Protein AF-0000000079300412 (afdb_homodimer)

InterPro domains:
  IPR016181 Acyl-CoA N-acyltransferase [SSF55729] (1-130)
  IPR018987 Protein of unknown function DUF1999 [PF09390] (24-132)

Organism: Thermus brockianus (NCBI:txid56956)

Secondary structure (DSSP, 8-state):
-EEE---GGGHHHHHHHSTTSPPPHHHHHHHHTSS--EEEEETTEEEEEEEEEEEE-SSSEEEEEEEEEESSHHHHHHHHHHHHHHHHHTT--EEEEEE-TT-HHHHHHHHHTT-EEEEEEEEEEE-HHHHHTT--TTTT-/-EEEE--GGGHHHHHHHSTTSPPPHHHHHHHHTSS--EEEEETTEEEEEEEEEEEE-SSSEEEEEEEEEESSHHHHHHHHHHHHHHHHHTT--EEEEEE-TT-HHHHHHHHHTT-EEEEEEEEEEE-HHHHHTT--TTTT-

Sequence (282 aa):
MRFRPFSELDHEALNRLSGNRPLSLGAVRHFARTGHSFLAEEGEEPMGFALAQAVWQGEQATVLITRIEGLSPAVLEGLLAAVVKSAYDAGVYEVALHLDPERKDLEEALRAQGFAIGPLVLAVRVLGSRGARGETRGVLEMRFRPFSELDHEALNRLSGNRPLSLGAVRHFARTGHSFLAEEGEEPMGFALAQAVWQGEQATVLITRIEGLSPAVLEGLLAAVVKSAYDAGVYEVALHLDPERKDLEEALRAQGFAIGPLVLAVRVLGSRGARGETRGVLE

Radius of gyration: 18.8 Å; Cα contacts (8 Å, |Δi|>4): 609; chains: 2; bounding box: 45×59×40 Å

pLDDT: mean 96.18, std 4.29, range [67.5, 98.94]

Foldseek 3Di:
DDKAQDALVCQVLAQVQQPPHHDDSVLRHVQSPQQQKIWDDDVVHTFKIWRWHWDDPPPATEIETLDITGNALVRLLVSVVSNCVSCVVVVHNHYDADDDPVPVSNVVSCVVNPHDDDDDDDDDQDDDPCRVVVHDPSVSD/DDKAQDALVCQVLAQVQQPPHHDDSVQRHVQSPQQQKIWDDDVVHTFKIWRWHWDDDPPATEIETLDITGNALVRLLVSVVSNCVSCVVVVHNHYDYDDDPVPVSNVVSCVVNPHDDDDDDDDDQDDDPCRVVVHDPSVSD

Solvent-accessible surface area (backbone atoms only — not comparable to full-atom values): 14724 Å² total; per-residue (Å²): 122,46,79,37,74,49,48,62,88,40,51,65,54,52,42,72,64,36,67,99,57,65,71,50,71,59,22,40,46,49,31,44,68,48,71,35,22,35,35,30,25,52,86,91,43,68,42,28,38,34,40,19,36,78,42,79,69,40,84,50,45,33,35,38,39,46,43,75,43,46,81,41,46,69,47,41,34,49,50,51,51,51,36,51,49,39,28,51,76,70,73,24,48,28,38,35,37,43,39,50,80,83,45,56,55,57,53,52,23,37,50,76,73,62,35,45,74,51,78,31,26,38,28,38,34,42,46,66,70,52,23,76,71,65,49,61,82,75,65,76,60,123,46,77,38,72,49,49,64,87,40,51,65,56,52,41,71,63,34,66,98,57,67,71,50,71,61,22,42,44,50,31,44,68,51,69,34,23,36,35,28,25,52,90,91,43,66,41,31,36,36,39,19,33,75,42,79,68,42,86,51,44,32,33,37,38,47,44,74,43,46,80,42,47,68,47,41,34,49,49,52,50,51,34,51,50,38,28,51,74,69,74,24,47,28,37,34,35,47,41,50,80,83,43,56,54,56,51,52,24,38,49,76,71,61,35,45,76,50,77,33,26,37,28,37,33,44,45,66,70,52,22,76,71,67,48,60,84,72,63,78,64

Nearest PDB structures (foldseek):
  2d4o-assembly1_A  TM=9.772E-01  e=1.158E-22  Thermus thermophilus HB8
  2d4p-assembly1_A  TM=9.593E-01  e=1.114E-21  Thermus thermophilus HB8
  6wf5-assembly1_A  TM=8.182E-01  e=7.643E-04  Homo sapiens
  5ib0-assembly1_A  TM=6.385E-01  e=2.624E-04  Pseudomonas aeruginosa PAO1
  4ua3-assembly1_A  TM=5.743E-01  e=9.459E-03  Schizosaccharomyces pombe 972h-

Structure (mmCIF, N/CA/C/O backbone):
data_AF-0000000079300412-model_v1
#
loop_
_entity.id
_entity.type
_entity.pdbx_description
1 polymer 'Fe-S-binding reductase'
#
loop_
_atom_site.group_PDB
_atom_site.id
_atom_site.type_symbol
_atom_site.label_atom_id
_atom_site.label_alt_id
_atom_site.label_comp_id
_atom_site.label_asym_id
_atom_site.label_entity_id
_atom_site.label_seq_id
_atom_site.pdbx_PDB_ins_code
_atom_site.Cartn_x
_atom_site.Cartn_y
_atom_site.Cartn_z
_atom_site.occupancy
_atom_site.B_iso_or_equiv
_atom_site.auth_seq_id
_atom_site.auth_comp_id
_atom_site.auth_asym_id
_atom_site.auth_atom_id
_atom_site.pdbx_PDB_model_num
ATOM 1 N N . MET A 1 1 ? 5.812 -26.391 -13.477 1 94.12 1 MET A N 1
ATOM 2 C CA . MET A 1 1 ? 5.07 -25.219 -13.008 1 94.12 1 MET A CA 1
ATOM 3 C C . MET A 1 1 ? 5.371 -24 -13.875 1 94.12 1 MET A C 1
ATOM 5 O O . MET A 1 1 ? 6.523 -23.766 -14.227 1 94.12 1 MET A O 1
ATOM 9 N N . ARG A 1 2 ? 4.371 -23.438 -14.445 1 98 2 ARG A N 1
ATOM 10 C CA . ARG A 1 2 ? 4.512 -22.234 -15.273 1 98 2 ARG A CA 1
ATOM 11 C C . ARG A 1 2 ? 3.951 -21.016 -14.562 1 98 2 ARG A C 1
ATOM 13 O O . ARG A 1 2 ? 2.875 -21.078 -13.961 1 98 2 ARG A O 1
ATOM 20 N N . PHE A 1 3 ? 4.742 -19.922 -14.516 1 98.75 3 PHE A N 1
ATOM 21 C CA . PHE A 1 3 ? 4.32 -18.609 -14.031 1 98.75 3 PHE A CA 1
ATOM 22 C C . PHE A 1 3 ? 4.219 -17.609 -15.172 1 98.75 3 PHE A C 1
ATOM 24 O O . PHE A 1 3 ? 5.219 -17.297 -15.82 1 98.75 3 PHE A O 1
ATOM 31 N N . ARG A 1 4 ? 3.057 -17.062 -15.438 1 98.62 4 ARG A N 1
ATOM 32 C CA . ARG A 1 4 ? 2.877 -16.219 -16.609 1 98.62 4 ARG A CA 1
ATOM 33 C C . ARG A 1 4 ? 1.89 -15.094 -16.328 1 98.62 4 ARG A C 1
ATOM 35 O O . ARG A 1 4 ? 1.024 -15.219 -15.461 1 98.62 4 ARG A O 1
ATOM 42 N N . PRO A 1 5 ? 2.084 -13.969 -17.078 1 98.69 5 PRO A N 1
ATOM 43 C CA . PRO A 1 5 ? 0.991 -12.992 -17.016 1 98.69 5 PRO A CA 1
ATOM 44 C C . PRO A 1 5 ? -0.361 -13.602 -17.375 1 98.69 5 PRO A C 1
ATOM 46 O O . PRO A 1 5 ? -0.42 -14.586 -18.125 1 98.69 5 PRO A O 1
ATOM 49 N N . PHE A 1 6 ? -1.396 -13.039 -16.812 1 98.56 6 PHE A N 1
ATOM 50 C CA . PHE A 1 6 ? -2.723 -13.523 -17.172 1 98.56 6 PHE A CA 1
ATOM 51 C C . PHE A 1 6 ? -3.484 -12.469 -17.969 1 98.56 6 PHE A C 1
ATOM 53 O O . PHE A 1 6 ? -3.016 -11.336 -18.125 1 98.56 6 PHE A O 1
ATOM 60 N N . SER A 1 7 ? -4.562 -12.891 -18.547 1 98 7 SER A N 1
ATOM 61 C CA . SER A 1 7 ? -5.488 -12.031 -19.281 1 98 7 SER A CA 1
ATOM 62 C C . SER A 1 7 ? -6.926 -12.25 -18.812 1 98 7 SER A C 1
ATOM 64 O O . SER A 1 7 ? -7.184 -13.062 -17.922 1 98 7 SER A O 1
ATOM 66 N N . GLU A 1 8 ? -7.801 -11.453 -19.391 1 97.06 8 GLU A N 1
ATOM 67 C CA . GLU A 1 8 ? -9.211 -11.594 -19.047 1 97.06 8 GLU A CA 1
ATOM 68 C C . GLU A 1 8 ? -9.719 -13 -19.344 1 97.06 8 GLU A C 1
ATOM 70 O O . GLU A 1 8 ? -10.695 -13.453 -18.75 1 97.06 8 GLU A O 1
ATOM 75 N N . LEU A 1 9 ? -9.062 -13.75 -20.188 1 97.81 9 LEU A N 1
ATOM 76 C CA . LEU A 1 9 ? -9.453 -15.109 -20.547 1 97.81 9 LEU A CA 1
ATOM 77 C C . LEU A 1 9 ? -9.188 -16.078 -19.391 1 97.81 9 LEU A C 1
ATOM 79 O O . LEU A 1 9 ? -9.695 -17.203 -19.391 1 97.81 9 LEU A O 1
ATOM 83 N N . ASP A 1 10 ? -8.469 -15.641 -18.406 1 98.31 10 ASP A N 1
ATOM 84 C CA . ASP A 1 10 ? -8.109 -16.484 -17.266 1 98.31 10 ASP A CA 1
ATOM 85 C C . ASP A 1 10 ? -9.047 -16.25 -16.094 1 98.31 10 ASP A C 1
ATOM 87 O O . ASP A 1 10 ? -8.766 -16.688 -14.969 1 98.31 10 ASP A O 1
ATOM 91 N N . HIS A 1 11 ? -10.117 -15.523 -16.344 1 98.44 11 HIS A N 1
ATOM 92 C CA . HIS A 1 11 ? -11.047 -15.133 -15.297 1 98.44 11 HIS A CA 1
ATOM 93 C C . HIS A 1 11 ? -11.531 -16.344 -14.508 1 98.44 11 HIS A C 1
ATOM 95 O O . HIS A 1 11 ? -11.484 -16.344 -13.273 1 98.44 11 HIS A O 1
ATOM 101 N N . GLU A 1 12 ? -11.922 -17.375 -15.164 1 97.88 12 GLU A N 1
ATOM 102 C CA . GLU A 1 12 ? -12.422 -18.578 -14.492 1 97.88 12 GLU A CA 1
ATOM 103 C C . GLU A 1 12 ? -11.32 -19.266 -13.688 1 97.88 12 GLU A C 1
ATOM 105 O O . GLU A 1 12 ? -11.539 -19.656 -12.539 1 97.88 12 GLU A O 1
ATOM 110 N N . ALA A 1 13 ? -10.211 -19.438 -14.281 1 98.31 13 ALA A N 1
ATOM 111 C CA . ALA A 1 13 ? -9.094 -20.078 -13.594 1 98.31 13 ALA A CA 1
ATOM 112 C C . ALA A 1 13 ? -8.727 -19.328 -12.312 1 98.31 13 ALA A C 1
ATOM 114 O O . ALA A 1 13 ? -8.5 -19.938 -11.273 1 98.31 13 ALA A O 1
ATOM 115 N N . LEU A 1 14 ? -8.688 -18.016 -12.344 1 98.56 14 LEU A N 1
ATOM 116 C CA . LEU A 1 14 ? -8.375 -17.188 -11.18 1 98.56 14 LEU A CA 1
ATOM 117 C C . LEU A 1 14 ? -9.422 -17.359 -10.086 1 98.56 14 LEU A C 1
ATOM 119 O O . LEU A 1 14 ? -9.086 -17.484 -8.906 1 98.56 14 LEU A O 1
ATOM 123 N N . ASN A 1 15 ? -10.648 -17.453 -10.445 1 98.12 15 ASN A N 1
ATOM 124 C CA . ASN A 1 15 ? -11.719 -17.516 -9.461 1 98.12 15 ASN A CA 1
ATOM 125 C C . ASN A 1 15 ? -11.844 -18.922 -8.859 1 98.12 15 ASN A C 1
ATOM 127 O O . ASN A 1 15 ? -12.477 -19.094 -7.82 1 98.12 15 ASN A O 1
ATOM 131 N N . ARG A 1 16 ? -11.266 -19.891 -9.531 1 98.06 16 ARG A N 1
ATOM 132 C CA . ARG A 1 16 ? -11.156 -21.188 -8.891 1 98.06 16 ARG A CA 1
ATOM 133 C C . ARG A 1 16 ? -10.234 -21.125 -7.672 1 98.06 16 ARG A C 1
ATOM 135 O O . ARG A 1 16 ? -10.352 -21.953 -6.754 1 98.06 16 ARG A O 1
ATOM 142 N N . LEU A 1 17 ? -9.352 -20.188 -7.672 1 98.12 17 LEU A N 1
ATOM 143 C CA . LEU A 1 17 ? -8.344 -20.062 -6.629 1 98.12 17 LEU A CA 1
ATOM 144 C C . LEU A 1 17 ? -8.742 -19 -5.617 1 98.12 17 LEU A C 1
ATOM 146 O O . LEU A 1 17 ? -8.117 -18.875 -4.559 1 98.12 17 LEU A O 1
ATOM 150 N N . SER A 1 18 ? -9.789 -18.188 -5.891 1 96.25 18 SER A N 1
ATOM 151 C CA . SER A 1 18 ? -10.078 -16.969 -5.137 1 96.25 18 SER A CA 1
ATOM 152 C C . SER A 1 18 ? -10.906 -17.266 -3.893 1 96.25 18 SER A C 1
ATOM 154 O O . SER A 1 18 ? -11.133 -16.391 -3.059 1 96.25 18 SER A O 1
ATOM 156 N N . GLY A 1 19 ? -11.305 -18.469 -3.693 1 91.88 19 GLY A N 1
ATOM 157 C CA . GLY A 1 19 ? -12.109 -18.828 -2.533 1 91.88 19 GLY A CA 1
ATOM 158 C C . GLY A 1 19 ? -13.352 -17.969 -2.379 1 91.88 19 GLY A C 1
ATOM 159 O O . GLY A 1 19 ? -14.125 -17.812 -3.328 1 91.88 19 GLY A O 1
ATOM 160 N N . ASN A 1 20 ? -13.609 -17.391 -1.143 1 90.5 20 ASN A N 1
ATOM 161 C CA . ASN A 1 20 ? -14.828 -16.656 -0.832 1 90.5 20 ASN A CA 1
ATOM 162 C C . ASN A 1 20 ? -14.703 -15.18 -1.218 1 90.5 20 ASN A C 1
ATOM 164 O O . ASN A 1 20 ? -15.531 -14.359 -0.821 1 90.5 20 ASN A O 1
ATOM 168 N N . ARG A 1 21 ? -13.711 -14.836 -1.954 1 91.94 21 ARG A N 1
ATOM 169 C CA . ARG A 1 21 ? -13.516 -13.469 -2.434 1 91.94 21 ARG A CA 1
ATOM 170 C C . ARG A 1 21 ? -13.258 -13.445 -3.936 1 91.94 21 ARG A C 1
ATOM 172 O O . ARG A 1 21 ? -12.148 -13.156 -4.375 1 91.94 21 ARG A O 1
ATOM 179 N N . PRO A 1 22 ? -14.258 -13.625 -4.691 1 94.81 22 PRO A N 1
ATOM 180 C CA . PRO A 1 22 ? -14.07 -13.711 -6.141 1 94.81 22 PRO A CA 1
ATOM 181 C C . PRO A 1 22 ? -13.602 -12.398 -6.758 1 94.81 22 PRO A C 1
ATOM 183 O O . PRO A 1 22 ? -13.844 -11.328 -6.195 1 94.81 22 PRO A O 1
ATOM 186 N N . LEU A 1 23 ? -12.953 -12.586 -7.926 1 96.25 23 LEU A N 1
ATOM 187 C CA . LEU A 1 23 ? -12.531 -11.438 -8.727 1 96.25 23 LEU A CA 1
ATOM 188 C C . LEU A 1 23 ? -13.562 -11.117 -9.797 1 96.25 23 LEU A C 1
ATOM 190 O O . LEU A 1 23 ? -14.094 -12.016 -10.453 1 96.25 23 LEU A O 1
ATOM 194 N N . SER A 1 24 ? -13.859 -9.883 -9.922 1 96.56 24 SER A N 1
ATOM 195 C CA . SER A 1 24 ? -14.664 -9.445 -11.062 1 96.56 24 SER A CA 1
ATOM 196 C C . SER A 1 24 ? -13.836 -9.406 -12.344 1 96.56 24 SER A C 1
ATOM 198 O O . SER A 1 24 ? -12.602 -9.398 -12.289 1 96.56 24 SER A O 1
ATOM 200 N N . LEU A 1 25 ? -14.562 -9.367 -13.461 1 96.44 25 LEU A N 1
ATOM 201 C CA . LEU A 1 25 ? -13.875 -9.219 -14.742 1 96.44 25 LEU A CA 1
ATOM 202 C C . LEU A 1 25 ? -13.109 -7.898 -14.797 1 96.44 25 LEU A C 1
ATOM 204 O O . LEU A 1 25 ? -12.016 -7.832 -15.352 1 96.44 25 LEU A O 1
ATOM 208 N N . GLY A 1 26 ? -13.664 -6.832 -14.273 1 94.88 26 GLY A N 1
ATOM 209 C CA . GLY A 1 26 ? -12.984 -5.547 -14.18 1 94.88 26 GLY A CA 1
ATOM 210 C C . GLY A 1 26 ? -11.672 -5.617 -13.422 1 94.88 26 GLY A C 1
ATOM 211 O O . GLY A 1 26 ? -10.672 -5.051 -13.859 1 94.88 26 GLY A O 1
ATOM 212 N N . ALA A 1 27 ? -11.711 -6.324 -12.375 1 96.38 27 ALA A N 1
ATOM 213 C CA . ALA A 1 27 ? -10.484 -6.504 -11.594 1 96.38 27 ALA A CA 1
ATOM 214 C C . ALA A 1 27 ? -9.43 -7.254 -12.398 1 96.38 27 ALA A C 1
ATOM 216 O O . ALA A 1 27 ? -8.258 -6.859 -12.406 1 96.38 27 ALA A O 1
ATOM 217 N N . VAL A 1 28 ? -9.875 -8.328 -13 1 98.12 28 VAL A N 1
ATOM 218 C CA . VAL A 1 28 ? -8.945 -9.125 -13.797 1 98.12 28 VAL A CA 1
ATOM 219 C C . VAL A 1 28 ? -8.328 -8.258 -14.891 1 98.12 28 VAL A C 1
ATOM 221 O O . VAL A 1 28 ? -7.113 -8.281 -15.094 1 98.12 28 VAL A O 1
ATOM 224 N N . ARG A 1 29 ? -9.078 -7.445 -15.547 1 97.06 29 ARG A N 1
ATOM 225 C CA . ARG A 1 29 ? -8.586 -6.57 -16.609 1 97.06 29 ARG A CA 1
ATOM 226 C C . ARG A 1 29 ? -7.605 -5.535 -16.062 1 97.06 29 ARG A C 1
ATOM 228 O O . ARG A 1 29 ? -6.566 -5.27 -16.672 1 97.06 29 ARG A O 1
ATOM 235 N N . HIS A 1 30 ? -7.98 -5.023 -15 1 97 30 HIS A N 1
ATOM 236 C CA . HIS A 1 30 ? -7.105 -4.035 -14.375 1 97 30 HIS A CA 1
ATOM 237 C C . HIS A 1 30 ? -5.719 -4.609 -14.117 1 97 30 HIS A C 1
ATOM 239 O O . HIS A 1 30 ? -4.715 -4.055 -14.578 1 97 30 HIS A O 1
ATOM 245 N N . PHE A 1 31 ? -5.699 -5.711 -13.453 1 98 31 PHE A N 1
ATOM 246 C CA . PHE A 1 31 ? -4.414 -6.242 -13.016 1 98 31 PHE A CA 1
ATOM 247 C C . PHE A 1 31 ? -3.645 -6.836 -14.188 1 98 31 PHE A C 1
ATOM 249 O O . PHE A 1 31 ? -2.412 -6.828 -14.195 1 98 31 PHE A O 1
ATOM 256 N N . ALA A 1 32 ? -4.375 -7.273 -15.156 1 98.25 32 ALA A N 1
ATOM 257 C CA . ALA A 1 32 ? -3.713 -7.781 -16.359 1 98.25 32 ALA A CA 1
ATOM 258 C C . ALA A 1 32 ? -2.889 -6.688 -17.031 1 98.25 32 ALA A C 1
ATOM 260 O O . ALA A 1 32 ? -1.876 -6.973 -17.672 1 98.25 32 ALA A O 1
ATOM 261 N N . ARG A 1 33 ? -3.182 -5.48 -16.797 1 97.19 33 ARG A N 1
ATOM 262 C CA . ARG A 1 33 ? -2.547 -4.379 -17.516 1 97.19 33 ARG A CA 1
ATOM 263 C C . ARG A 1 33 ? -1.397 -3.787 -16.703 1 97.19 33 ARG A C 1
ATOM 265 O O . ARG A 1 33 ? -0.652 -2.939 -17.203 1 97.19 33 ARG A O 1
ATOM 272 N N . THR A 1 34 ? -1.259 -4.219 -15.508 1 97.06 34 THR A N 1
ATOM 273 C CA . THR A 1 34 ? -0.272 -3.594 -14.633 1 97.06 34 THR A CA 1
ATOM 274 C C . THR A 1 34 ? 1.14 -4.039 -15.008 1 97.06 34 THR A C 1
ATOM 276 O O . THR A 1 34 ? 2.119 -3.379 -14.648 1 97.06 34 THR A O 1
ATOM 279 N N . GLY A 1 35 ? 1.252 -5.238 -15.641 1 97.69 35 GLY A N 1
ATOM 280 C CA . GLY A 1 35 ? 2.547 -5.812 -15.977 1 97.69 35 GLY A CA 1
ATOM 281 C C . GLY A 1 35 ? 3.211 -6.512 -14.805 1 97.69 35 GLY A C 1
ATOM 282 O O . GLY A 1 35 ? 4.352 -6.969 -14.914 1 97.69 35 GLY A O 1
ATOM 283 N N . HIS A 1 36 ? 2.553 -6.703 -13.688 1 98.69 36 HIS A N 1
ATOM 284 C CA . HIS A 1 36 ? 3.188 -7.242 -12.484 1 98.69 36 HIS A CA 1
ATOM 285 C C . HIS A 1 36 ? 2.338 -8.344 -11.859 1 98.69 36 HIS A C 1
ATOM 287 O O . HIS A 1 36 ? 2.57 -8.734 -10.719 1 98.69 36 HIS A O 1
ATOM 293 N N . SER A 1 37 ? 1.355 -8.789 -12.562 1 98.88 37 SER A N 1
ATOM 294 C CA . SER A 1 37 ? 0.446 -9.805 -12.055 1 98.88 37 SER A CA 1
ATOM 295 C C . SER A 1 37 ? 0.591 -11.109 -12.836 1 98.88 37 SER A C 1
ATOM 297 O O . SER A 1 37 ? 0.823 -11.094 -14.047 1 98.88 37 SER A O 1
ATOM 299 N N . PHE A 1 38 ? 0.404 -12.242 -12.039 1 98.94 38 PHE A N 1
ATOM 300 C CA . PHE A 1 38 ? 0.776 -13.508 -12.656 1 98.94 38 PHE A CA 1
ATOM 301 C C . PHE A 1 38 ? -0.163 -14.625 -12.219 1 98.94 38 PHE A C 1
ATOM 303 O O . PHE A 1 38 ? -0.729 -14.57 -11.125 1 98.94 38 PHE A O 1
ATOM 310 N N . LEU A 1 39 ? -0.294 -15.602 -13.055 1 98.88 39 LEU A N 1
ATOM 311 C CA . LEU A 1 39 ? -0.948 -16.875 -12.805 1 98.88 39 LEU A CA 1
ATOM 312 C C . LEU A 1 39 ? 0.069 -18.016 -12.797 1 98.88 39 LEU A C 1
ATOM 314 O O . LEU A 1 39 ? 0.947 -18.078 -13.656 1 98.88 39 LEU A O 1
ATOM 318 N N . ALA A 1 40 ? 0.049 -18.766 -11.742 1 98.88 40 ALA A N 1
ATOM 319 C CA . ALA A 1 40 ? 0.81 -20.016 -11.68 1 98.88 40 ALA A CA 1
ATOM 320 C C . ALA A 1 40 ? -0.048 -21.203 -12.102 1 98.88 40 ALA A C 1
ATOM 322 O O . ALA A 1 40 ? -1.176 -21.359 -11.633 1 98.88 40 ALA A O 1
ATOM 323 N N . GLU A 1 41 ? 0.544 -22.047 -13 1 98.5 41 GLU A N 1
ATOM 324 C CA . GLU A 1 41 ? -0.234 -23.203 -13.461 1 98.5 41 GLU A CA 1
ATOM 325 C C . GLU A 1 41 ? 0.656 -24.422 -13.672 1 98.5 41 GLU A C 1
ATOM 327 O O . GLU A 1 41 ? 1.842 -24.281 -13.984 1 98.5 41 GLU A O 1
ATOM 332 N N . GLU A 1 42 ? 0.098 -25.562 -13.375 1 97.56 42 GLU A N 1
ATOM 333 C CA . GLU A 1 42 ? 0.63 -26.875 -13.758 1 97.56 42 GLU A CA 1
ATOM 334 C C . GLU A 1 42 ? -0.243 -27.531 -14.812 1 97.56 42 GLU A C 1
ATOM 336 O O . GLU A 1 42 ? -1.34 -28.016 -14.516 1 97.56 42 GLU A O 1
ATOM 341 N N . GLY A 1 43 ? 0.288 -27.625 -16.047 1 94.25 43 GLY A N 1
ATOM 342 C CA . GLY A 1 43 ? -0.616 -27.953 -17.141 1 94.25 43 GLY A CA 1
ATOM 343 C C . GLY A 1 43 ? -1.749 -26.953 -17.297 1 94.25 43 GLY A C 1
ATOM 344 O O . GLY A 1 43 ? -1.512 -25.75 -17.438 1 94.25 43 GLY A O 1
ATOM 345 N N . GLU A 1 44 ? -2.982 -27.391 -17.266 1 92.88 44 GLU A N 1
ATOM 346 C CA . GLU A 1 44 ? -4.145 -26.516 -17.391 1 92.88 44 GLU A CA 1
ATOM 347 C C . GLU A 1 44 ? -4.73 -26.172 -16.016 1 92.88 44 GLU A C 1
ATOM 349 O O . GLU A 1 44 ? -5.707 -25.422 -15.922 1 92.88 44 GLU A O 1
ATOM 354 N N . GLU A 1 45 ? -4.109 -26.688 -14.984 1 97.69 45 GLU A N 1
ATOM 355 C CA . GLU A 1 45 ? -4.648 -26.5 -13.641 1 97.69 45 GLU A CA 1
ATOM 356 C C . GLU A 1 45 ? -4.066 -25.266 -12.984 1 97.69 45 GLU A C 1
ATOM 358 O O . GLU A 1 45 ? -2.852 -25.156 -12.797 1 97.69 45 GLU A O 1
ATOM 363 N N . PRO A 1 46 ? -4.957 -24.328 -12.672 1 98.69 46 PRO A N 1
ATOM 364 C CA . PRO A 1 46 ? -4.449 -23.172 -11.922 1 98.69 46 PRO A CA 1
ATOM 365 C C . PRO A 1 46 ? -3.986 -23.547 -10.516 1 98.69 46 PRO A C 1
ATOM 367 O O . PRO A 1 46 ? -4.676 -24.281 -9.805 1 98.69 46 PRO A O 1
ATOM 370 N N . MET A 1 47 ? -2.805 -22.984 -10.133 1 98.81 47 MET A N 1
ATOM 371 C CA . MET A 1 47 ? -2.203 -23.359 -8.852 1 98.81 47 MET A CA 1
ATOM 372 C C . MET A 1 47 ? -2.109 -22.141 -7.926 1 98.81 47 MET A C 1
ATOM 374 O O . MET A 1 47 ? -1.933 -22.297 -6.715 1 98.81 47 MET A O 1
ATOM 378 N N . GLY A 1 48 ? -2.135 -20.953 -8.398 1 98.81 48 GLY A N 1
ATOM 379 C CA . GLY A 1 48 ? -2.043 -19.719 -7.641 1 98.81 48 GLY A CA 1
ATOM 380 C C . GLY A 1 48 ? -2.037 -18.484 -8.523 1 98.81 48 GLY A C 1
ATOM 381 O O . GLY A 1 48 ? -2.01 -18.578 -9.75 1 98.81 48 GLY A O 1
ATOM 382 N N . PHE A 1 49 ? -2.152 -17.312 -7.895 1 98.88 49 PHE A N 1
ATOM 383 C CA . PHE A 1 49 ? -2.021 -16.047 -8.617 1 98.88 49 PHE A CA 1
ATOM 384 C C . PHE A 1 49 ? -1.542 -14.938 -7.695 1 98.88 49 PHE A C 1
ATOM 386 O O . PHE A 1 49 ? -1.604 -15.07 -6.473 1 98.88 49 PHE A O 1
ATOM 393 N N . ALA A 1 50 ? -0.968 -13.938 -8.242 1 98.81 50 ALA A N 1
ATOM 394 C CA . ALA A 1 50 ? -0.597 -12.695 -7.57 1 98.81 50 ALA A CA 1
ATOM 395 C C . ALA A 1 50 ? -1.15 -11.484 -8.312 1 98.81 50 ALA A C 1
ATOM 397 O O . ALA A 1 50 ? -1.05 -11.398 -9.539 1 98.81 50 ALA A O 1
ATOM 398 N N . LEU A 1 51 ? -1.808 -10.594 -7.629 1 98.5 51 LEU A N 1
ATOM 399 C CA . LEU A 1 51 ? -2.258 -9.297 -8.117 1 98.5 51 LEU A CA 1
ATOM 400 C C . LEU A 1 51 ? -1.338 -8.18 -7.633 1 98.5 51 LEU A C 1
ATOM 402 O O . LEU A 1 51 ? -1.208 -7.961 -6.426 1 98.5 51 LEU A O 1
ATOM 406 N N . ALA A 1 52 ? -0.699 -7.508 -8.562 1 98.56 52 ALA A N 1
ATOM 407 C CA . ALA A 1 52 ? 0.281 -6.492 -8.188 1 98.56 52 ALA A CA 1
ATOM 408 C C . ALA A 1 52 ? 0.226 -5.301 -9.133 1 98.56 52 ALA A C 1
ATOM 410 O O . ALA A 1 52 ? -0.26 -5.414 -10.266 1 98.56 52 ALA A O 1
ATOM 411 N N . GLN A 1 53 ? 0.67 -4.172 -8.664 1 98.06 53 GLN A N 1
ATOM 412 C CA . GLN A 1 53 ? 0.715 -2.926 -9.414 1 98.06 53 GLN A CA 1
ATOM 413 C C . GLN A 1 53 ? 1.819 -2.008 -8.898 1 98.06 53 GLN A C 1
ATOM 415 O O . GLN A 1 53 ? 2.273 -2.152 -7.766 1 98.06 53 GLN A O 1
ATOM 420 N N . ALA A 1 54 ? 2.227 -1.105 -9.773 1 97.56 54 ALA A N 1
ATOM 421 C CA . ALA A 1 54 ? 3.17 -0.08 -9.328 1 97.56 54 ALA A CA 1
ATOM 422 C C . ALA A 1 54 ? 2.451 1.044 -8.586 1 97.56 54 ALA A C 1
ATOM 424 O O . ALA A 1 54 ? 1.407 1.524 -9.039 1 97.56 54 ALA A O 1
ATOM 425 N N . VAL A 1 55 ? 3.008 1.43 -7.434 1 96.62 55 VAL A N 1
ATOM 426 C CA . VAL A 1 55 ? 2.533 2.564 -6.645 1 96.62 55 VAL A CA 1
ATOM 427 C C . VAL A 1 55 ? 3.629 3.623 -6.555 1 96.62 55 VAL A C 1
ATOM 429 O O . VAL A 1 55 ? 4.699 3.367 -6 1 96.62 55 VAL A O 1
ATOM 432 N N . TRP A 1 56 ? 3.318 4.773 -7.008 1 93.56 56 TRP A N 1
ATOM 433 C CA . TRP A 1 56 ? 4.324 5.832 -7.031 1 93.56 56 TRP A CA 1
ATOM 434 C C . TRP A 1 56 ? 4.488 6.457 -5.648 1 93.56 56 TRP A C 1
ATOM 436 O O . TRP A 1 56 ? 3.5 6.738 -4.969 1 93.56 56 TRP A O 1
ATOM 446 N N . GLN A 1 57 ? 5.773 6.621 -5.246 1 90.25 57 GLN A N 1
ATOM 447 C CA . GLN A 1 57 ? 6.078 7.207 -3.945 1 90.25 57 GLN A CA 1
ATOM 448 C C . GLN A 1 57 ? 6.734 8.578 -4.098 1 90.25 57 GLN A C 1
ATOM 450 O O . GLN A 1 57 ? 7.387 9.062 -3.172 1 90.25 57 GLN A O 1
ATOM 455 N N . GLY A 1 58 ? 6.605 9.203 -5.172 1 85.25 58 GLY A N 1
ATOM 456 C CA . GLY A 1 58 ? 7.184 10.516 -5.414 1 85.25 58 GLY A CA 1
ATOM 457 C C . GLY A 1 58 ? 8.422 10.469 -6.285 1 85.25 58 GLY A C 1
ATOM 458 O O . GLY A 1 58 ? 8.516 11.188 -7.285 1 85.25 58 GLY A O 1
ATOM 459 N N . GLU A 1 59 ? 9.398 9.633 -5.871 1 84.69 59 GLU A N 1
ATOM 460 C CA . GLU A 1 59 ? 10.617 9.547 -6.676 1 84.69 59 GLU A CA 1
ATOM 461 C C . GLU A 1 59 ? 10.75 8.164 -7.316 1 84.69 59 GLU A C 1
ATOM 463 O O . GLU A 1 59 ? 11.32 8.031 -8.406 1 84.69 59 GLU A O 1
ATOM 468 N N . GLN A 1 60 ? 10.297 7.297 -6.703 1 90.25 60 GLN A N 1
ATOM 469 C CA . GLN A 1 60 ? 10.391 5.91 -7.152 1 90.25 60 GLN A CA 1
ATOM 470 C C . GLN A 1 60 ? 9.07 5.172 -6.918 1 90.25 60 GLN A C 1
ATOM 472 O O . GLN A 1 60 ? 8.219 5.637 -6.156 1 90.25 60 GLN A O 1
ATOM 477 N N . ALA A 1 61 ? 8.961 4.078 -7.66 1 95.81 61 ALA A N 1
ATOM 478 C CA . ALA A 1 61 ? 7.773 3.254 -7.488 1 95.81 61 ALA A CA 1
ATOM 479 C C . ALA A 1 61 ? 8.078 2.021 -6.641 1 95.81 61 ALA A C 1
ATOM 481 O O . ALA A 1 61 ? 9.227 1.589 -6.551 1 95.81 61 ALA A O 1
ATOM 482 N N . THR A 1 62 ? 7.137 1.566 -5.949 1 97.56 62 THR A N 1
ATOM 483 C CA . THR A 1 62 ? 7.102 0.251 -5.316 1 97.56 62 THR A CA 1
ATOM 484 C C . THR A 1 62 ? 6.059 -0.64 -5.988 1 97.56 62 THR A C 1
ATOM 486 O O . THR A 1 62 ? 4.926 -0.214 -6.219 1 97.56 62 THR A O 1
ATOM 489 N N . VAL A 1 63 ? 6.504 -1.819 -6.387 1 98.69 63 VAL A N 1
ATOM 490 C CA . VAL A 1 63 ? 5.488 -2.779 -6.805 1 98.69 63 VAL A CA 1
ATOM 491 C C . VAL A 1 63 ? 4.797 -3.373 -5.582 1 98.69 63 VAL A C 1
ATOM 493 O O . VAL A 1 63 ? 5.434 -4.047 -4.766 1 98.69 63 VAL A O 1
ATOM 496 N N . LEU A 1 64 ? 3.525 -3.084 -5.453 1 98.5 64 LEU A N 1
ATOM 497 C CA . LEU A 1 64 ? 2.719 -3.562 -4.336 1 98.5 64 LEU A CA 1
ATOM 498 C C . LEU A 1 64 ? 1.86 -4.75 -4.754 1 98.5 64 LEU A C 1
ATOM 500 O O . LEU A 1 64 ? 1.025 -4.633 -5.656 1 98.5 64 LEU A O 1
ATOM 504 N N . ILE A 1 65 ? 2.094 -5.887 -4.117 1 98.56 65 ILE A N 1
ATOM 505 C CA . ILE A 1 65 ? 1.217 -7.047 -4.258 1 98.56 65 ILE A CA 1
ATOM 506 C C . ILE A 1 65 ? 0.016 -6.898 -3.326 1 98.56 65 ILE A C 1
ATOM 508 O O . ILE A 1 65 ? 0.165 -6.938 -2.104 1 98.56 65 ILE A O 1
ATOM 512 N N . THR A 1 66 ? -1.16 -6.84 -3.912 1 96.88 66 THR A N 1
ATOM 513 C CA . THR A 1 66 ? -2.338 -6.621 -3.08 1 96.88 66 THR A CA 1
ATOM 514 C C . THR A 1 66 ? -2.994 -7.949 -2.715 1 96.88 66 THR A C 1
ATOM 516 O O . THR A 1 66 ? -3.734 -8.031 -1.733 1 96.88 66 THR A O 1
ATOM 519 N N . ARG A 1 67 ? -2.775 -8.953 -3.521 1 97.06 67 ARG A N 1
ATOM 520 C CA . ARG A 1 67 ? -3.311 -10.273 -3.227 1 97.06 67 ARG A CA 1
ATOM 521 C C . ARG A 1 67 ? -2.414 -11.367 -3.799 1 97.06 67 ARG A C 1
ATOM 523 O O . ARG A 1 67 ? -1.904 -11.242 -4.914 1 97.06 67 ARG A O 1
ATOM 530 N N . ILE A 1 68 ? -2.225 -12.398 -3.021 1 98.19 68 ILE A N 1
ATOM 531 C CA . ILE A 1 68 ? -1.492 -13.57 -3.502 1 98.19 68 ILE A CA 1
ATOM 532 C C . ILE A 1 68 ? -2.115 -14.836 -2.93 1 98.19 68 ILE A C 1
ATOM 534 O O . ILE A 1 68 ? -2.408 -14.914 -1.733 1 98.19 68 ILE A O 1
ATOM 538 N N . GLU A 1 69 ? -2.426 -15.703 -3.789 1 97.88 69 GLU A N 1
ATOM 539 C CA . GLU A 1 69 ? -2.961 -17.016 -3.461 1 97.88 69 GLU A CA 1
ATOM 540 C C . GLU A 1 69 ? -2.141 -18.125 -4.117 1 97.88 69 GLU A C 1
ATOM 542 O O 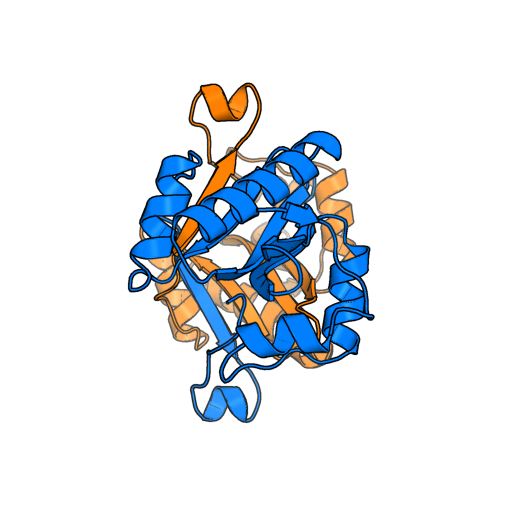. GLU A 1 69 ? -1.697 -17.984 -5.258 1 97.88 69 GLU A O 1
ATOM 547 N N . GLY A 1 70 ? -1.913 -19.141 -3.385 1 98 70 GLY A N 1
ATOM 548 C CA . GLY A 1 70 ? -1.19 -20.297 -3.893 1 98 70 GLY A CA 1
ATOM 549 C C . GLY A 1 70 ? -1.501 -21.578 -3.139 1 98 70 GLY A C 1
ATOM 550 O O . GLY A 1 70 ? -1.668 -21.562 -1.917 1 98 70 GLY A O 1
ATOM 551 N N . LEU A 1 71 ? -1.461 -22.719 -3.795 1 97.44 71 LEU A N 1
ATOM 552 C CA . LEU A 1 71 ? -1.886 -23.984 -3.219 1 97.44 71 LEU A CA 1
ATOM 553 C C . LEU A 1 71 ? -0.735 -24.656 -2.479 1 97.44 71 LEU A C 1
ATOM 555 O O . LEU A 1 71 ? -0.925 -25.688 -1.841 1 97.44 71 LEU A O 1
ATOM 559 N N . SER A 1 72 ? 0.413 -24.156 -2.561 1 95.62 72 SER A N 1
ATOM 560 C CA . SER A 1 72 ? 1.577 -24.672 -1.851 1 95.62 72 SER A CA 1
ATOM 561 C C . SER A 1 72 ? 2.629 -23.578 -1.645 1 95.62 72 SER A C 1
ATOM 563 O O . SER A 1 72 ? 2.629 -22.578 -2.346 1 95.62 72 SER A O 1
ATOM 565 N N . PRO A 1 73 ? 3.549 -23.781 -0.705 1 95.81 73 PRO A N 1
ATOM 566 C CA . PRO A 1 73 ? 4.633 -22.828 -0.503 1 95.81 73 PRO A CA 1
ATOM 567 C C . PRO A 1 73 ? 5.484 -22.625 -1.754 1 95.81 73 PRO A C 1
ATOM 569 O O . PRO A 1 73 ? 5.926 -21.5 -2.033 1 95.81 73 PRO A O 1
ATOM 572 N N . ALA A 1 74 ? 5.676 -23.703 -2.459 1 96.69 74 ALA A N 1
ATOM 573 C CA . ALA A 1 74 ? 6.473 -23.625 -3.68 1 96.69 74 ALA A CA 1
ATOM 574 C C . ALA A 1 74 ? 5.809 -22.719 -4.707 1 96.69 74 ALA A C 1
ATOM 576 O O . ALA A 1 74 ? 6.488 -21.969 -5.41 1 96.69 74 ALA A O 1
ATOM 577 N N . VAL A 1 75 ? 4.492 -22.766 -4.812 1 98.5 75 VAL A N 1
ATOM 578 C CA . VAL A 1 75 ? 3.734 -21.906 -5.727 1 98.5 75 VAL A CA 1
ATOM 579 C C . VAL A 1 75 ? 3.846 -20.453 -5.285 1 98.5 75 VAL A C 1
ATOM 581 O O . VAL A 1 75 ? 4.09 -19.562 -6.105 1 98.5 75 VAL A O 1
ATOM 584 N N . LEU A 1 76 ? 3.719 -20.203 -4.004 1 98.81 76 LEU A N 1
ATOM 585 C CA . LEU A 1 76 ? 3.828 -18.859 -3.463 1 98.81 76 LEU A CA 1
ATOM 586 C C . LEU A 1 76 ? 5.215 -18.281 -3.725 1 98.81 76 LEU A C 1
ATOM 588 O O . LEU A 1 76 ? 5.34 -17.125 -4.16 1 98.81 76 LEU A O 1
ATOM 592 N N . GLU A 1 77 ? 6.219 -19.125 -3.494 1 98.62 77 GLU A N 1
ATOM 593 C CA . GLU A 1 77 ? 7.59 -18.688 -3.74 1 98.62 77 GLU A CA 1
ATOM 594 C C . GLU A 1 77 ? 7.801 -18.328 -5.207 1 98.62 77 GLU A C 1
ATOM 596 O O . GLU A 1 77 ? 8.422 -17.312 -5.52 1 98.62 77 GLU A O 1
ATOM 601 N N . GLY A 1 78 ? 7.285 -19.141 -6.023 1 98.75 78 GLY A N 1
ATOM 602 C CA . GLY A 1 78 ? 7.414 -18.891 -7.449 1 98.75 78 GLY A CA 1
ATOM 603 C C . GLY A 1 78 ? 6.695 -17.625 -7.898 1 98.75 78 GLY A C 1
ATOM 604 O O . GLY A 1 78 ? 7.199 -16.891 -8.742 1 98.75 78 GLY A O 1
ATOM 605 N N . LEU A 1 79 ? 5.48 -17.391 -7.402 1 98.94 79 LEU A N 1
ATOM 606 C CA . LEU A 1 79 ? 4.738 -16.172 -7.715 1 98.94 79 LEU A CA 1
ATOM 607 C C . LEU A 1 79 ? 5.5 -14.938 -7.246 1 98.94 79 LEU A C 1
ATOM 609 O O . LEU A 1 79 ? 5.598 -13.945 -7.98 1 98.94 79 LEU A O 1
ATOM 613 N N . LEU A 1 80 ? 6.035 -15 -6.039 1 98.88 80 LEU A N 1
ATOM 614 C CA . LEU A 1 80 ? 6.828 -13.891 -5.52 1 98.88 80 LEU A CA 1
ATOM 615 C C . LEU A 1 80 ? 8.039 -13.617 -6.406 1 98.88 80 LEU A C 1
ATOM 617 O O . LEU A 1 80 ? 8.336 -12.461 -6.719 1 98.88 80 LEU A O 1
ATOM 621 N N . ALA A 1 81 ? 8.719 -14.68 -6.84 1 98.81 81 ALA A N 1
ATOM 622 C CA . ALA A 1 81 ? 9.875 -14.547 -7.723 1 98.81 81 ALA A CA 1
ATOM 623 C C . ALA A 1 81 ? 9.484 -13.883 -9.039 1 98.81 81 ALA A C 1
ATOM 625 O O . ALA A 1 81 ? 10.211 -13.039 -9.562 1 98.81 81 ALA A O 1
ATOM 626 N N . ALA A 1 82 ? 8.336 -14.266 -9.562 1 98.88 82 ALA A N 1
ATOM 627 C CA . ALA A 1 82 ? 7.859 -13.688 -10.812 1 98.88 82 ALA A CA 1
ATOM 628 C C . ALA A 1 82 ? 7.59 -12.195 -10.664 1 98.88 82 ALA A C 1
ATOM 630 O O . ALA A 1 82 ? 7.961 -11.398 -11.531 1 98.88 82 ALA A O 1
ATOM 631 N N . VAL A 1 83 ? 6.957 -11.789 -9.602 1 98.88 83 VAL A N 1
ATOM 632 C CA . VAL A 1 83 ? 6.652 -10.383 -9.367 1 98.88 83 VAL A CA 1
ATOM 633 C C . VAL A 1 83 ? 7.945 -9.602 -9.164 1 98.88 83 VAL A C 1
ATOM 635 O O . VAL A 1 83 ? 8.109 -8.508 -9.711 1 98.88 83 VAL A O 1
ATOM 638 N N . VAL A 1 84 ? 8.891 -10.195 -8.414 1 98.69 84 VAL A N 1
ATOM 639 C CA . VAL A 1 84 ? 10.172 -9.539 -8.164 1 98.69 84 VAL A CA 1
ATOM 640 C C . VAL A 1 84 ? 10.906 -9.328 -9.484 1 98.69 84 VAL A C 1
ATOM 642 O O . VAL A 1 84 ? 11.453 -8.25 -9.734 1 98.69 84 VAL A O 1
ATOM 645 N N . LYS A 1 85 ? 10.922 -10.32 -10.266 1 98.44 85 LYS A N 1
ATOM 646 C CA . LYS A 1 85 ? 11.578 -10.203 -11.562 1 98.44 85 LYS A CA 1
ATOM 647 C C . LYS A 1 85 ? 10.922 -9.125 -12.422 1 98.44 85 LYS A C 1
ATOM 649 O O . LYS A 1 85 ? 11.602 -8.352 -13.094 1 98.44 85 LYS A O 1
ATOM 654 N N . SER A 1 86 ? 9.625 -9.102 -12.438 1 98.56 86 SER A N 1
ATOM 655 C CA . SER A 1 86 ? 8.914 -8.094 -13.219 1 98.56 86 SER A CA 1
ATOM 656 C C . SER A 1 86 ? 9.25 -6.684 -12.742 1 98.56 86 SER A C 1
ATOM 658 O O . SER A 1 86 ? 9.375 -5.762 -13.555 1 98.56 86 SER A O 1
ATOM 660 N N . ALA A 1 87 ? 9.305 -6.52 -11.445 1 98.25 87 ALA A N 1
ATOM 661 C CA . ALA A 1 87 ? 9.688 -5.227 -10.883 1 98.25 87 ALA A CA 1
ATOM 662 C C . ALA A 1 87 ? 11.086 -4.824 -11.352 1 98.25 87 ALA A C 1
ATOM 664 O O . ALA A 1 87 ? 11.281 -3.719 -11.859 1 98.25 87 ALA A O 1
ATOM 665 N N . TYR A 1 88 ? 12.016 -5.785 -11.211 1 97.31 88 TYR A N 1
ATOM 666 C CA . TYR A 1 88 ? 13.391 -5.531 -11.625 1 97.31 88 TYR A CA 1
ATOM 667 C C . TYR A 1 88 ? 13.461 -5.137 -13.094 1 97.31 88 TYR A C 1
ATOM 669 O O . TYR A 1 88 ? 14.109 -4.145 -13.445 1 97.31 88 TYR A O 1
ATOM 677 N N . ASP A 1 89 ? 12.781 -5.867 -13.883 1 97.56 89 ASP A N 1
ATOM 678 C CA . ASP A 1 89 ? 12.789 -5.625 -15.328 1 97.56 89 ASP A CA 1
ATOM 679 C C . ASP A 1 89 ? 12.203 -4.258 -15.656 1 97.56 89 ASP A C 1
ATOM 681 O O . ASP A 1 89 ? 12.57 -3.645 -16.656 1 97.56 89 ASP A O 1
ATOM 685 N N . ALA A 1 90 ? 11.328 -3.725 -14.852 1 97.25 90 ALA A N 1
ATOM 686 C CA . ALA A 1 90 ? 10.672 -2.438 -15.07 1 97.25 90 ALA A CA 1
ATOM 687 C C . ALA A 1 90 ? 11.461 -1.305 -14.414 1 97.25 90 ALA A C 1
ATOM 689 O O . ALA A 1 90 ? 11.023 -0.151 -14.43 1 97.25 90 ALA A O 1
ATOM 690 N N . GLY A 1 91 ? 12.555 -1.583 -13.797 1 95.81 91 GLY A N 1
ATOM 691 C CA . GLY A 1 91 ? 13.359 -0.567 -13.133 1 95.81 91 GLY A CA 1
ATOM 692 C C . GLY A 1 91 ? 12.781 -0.145 -11.789 1 95.81 91 GLY A C 1
ATOM 693 O O . GLY A 1 91 ? 13.062 0.955 -11.305 1 95.81 91 GLY A O 1
ATOM 694 N N . VAL A 1 92 ? 11.883 -0.942 -11.273 1 96.94 92 VAL A N 1
ATOM 695 C CA . VAL A 1 92 ? 11.336 -0.735 -9.938 1 96.94 92 VAL A CA 1
ATOM 696 C C . VAL A 1 92 ? 12.047 -1.655 -8.938 1 96.94 92 VAL A C 1
ATOM 698 O O . VAL A 1 92 ? 11.883 -2.877 -9 1 96.94 92 VAL A O 1
ATOM 701 N N . TYR A 1 93 ? 12.633 -1.17 -7.895 1 96.5 93 TYR A N 1
ATOM 702 C CA . TYR A 1 93 ? 13.555 -1.966 -7.094 1 96.5 93 TYR A CA 1
ATOM 703 C C . TYR A 1 93 ? 12.977 -2.244 -5.711 1 96.5 93 TYR A C 1
ATOM 705 O O . TYR A 1 93 ? 13.711 -2.584 -4.781 1 96.5 93 TYR A O 1
ATOM 713 N N . GLU A 1 94 ? 11.75 -1.981 -5.645 1 97.94 94 GLU A N 1
ATOM 714 C CA . GLU A 1 94 ? 11.062 -2.281 -4.391 1 97.94 94 GLU A CA 1
ATOM 715 C C . GLU A 1 94 ? 9.789 -3.082 -4.637 1 97.94 94 GLU A C 1
ATOM 717 O O . GLU A 1 94 ? 8.992 -2.738 -5.516 1 97.94 94 GLU A O 1
ATOM 722 N N . VAL A 1 95 ? 9.617 -4.117 -3.867 1 98.69 95 VAL A N 1
ATOM 723 C CA . VAL A 1 95 ? 8.398 -4.914 -3.863 1 98.69 95 VAL A CA 1
ATOM 724 C C . VAL A 1 95 ? 7.871 -5.047 -2.436 1 98.69 95 VAL A C 1
ATOM 726 O O . VAL A 1 95 ? 8.641 -5.246 -1.498 1 98.69 95 VAL A O 1
ATOM 729 N N . ALA A 1 96 ? 6.566 -4.918 -2.305 1 98.56 96 ALA A N 1
ATOM 730 C CA . ALA A 1 96 ? 5.969 -4.98 -0.974 1 98.56 96 ALA A CA 1
ATOM 731 C C . ALA A 1 96 ? 4.652 -5.758 -1 1 98.56 96 ALA A C 1
ATOM 733 O O . ALA A 1 96 ? 4.02 -5.883 -2.051 1 98.56 96 ALA A O 1
ATOM 734 N N . LEU A 1 97 ? 4.246 -6.32 0.066 1 98.25 97 LEU A N 1
ATOM 735 C CA . LEU A 1 97 ? 2.92 -6.883 0.294 1 98.25 97 LEU A CA 1
ATOM 736 C C . LEU A 1 97 ? 2.604 -6.941 1.784 1 98.25 97 LEU A C 1
ATOM 738 O O . LEU A 1 97 ? 3.486 -6.742 2.619 1 98.25 97 LEU A O 1
ATOM 742 N N . HIS A 1 98 ? 1.338 -7.188 2.055 1 98.19 98 HIS A N 1
ATOM 743 C CA . HIS A 1 98 ? 0.903 -7.359 3.436 1 98.19 98 HIS A CA 1
ATOM 744 C C . HIS A 1 98 ? 0.81 -8.836 3.805 1 98.19 98 HIS A C 1
ATOM 746 O O . HIS A 1 98 ? 0.181 -9.617 3.092 1 98.19 98 HIS A O 1
ATOM 752 N N . LEU A 1 99 ? 1.361 -9.109 4.961 1 98.25 99 LEU A N 1
ATOM 753 C CA . LEU A 1 99 ? 1.33 -10.469 5.488 1 98.25 99 LEU A CA 1
ATOM 754 C C . LEU A 1 99 ? 0.374 -10.57 6.672 1 98.25 99 LEU A C 1
ATOM 756 O O . LEU A 1 99 ? 0.513 -9.836 7.652 1 98.25 99 LEU A O 1
ATOM 760 N N . ASP A 1 100 ? -0.609 -11.406 6.562 1 97.31 100 ASP A N 1
ATOM 761 C CA . ASP A 1 100 ? -1.347 -11.883 7.727 1 97.31 100 ASP A CA 1
ATOM 762 C C . ASP A 1 100 ? -0.509 -12.875 8.539 1 97.31 100 ASP A C 1
ATOM 764 O O . ASP A 1 100 ? -0.096 -13.914 8.023 1 97.31 100 ASP A O 1
ATOM 768 N N . PRO A 1 101 ? -0.262 -12.578 9.727 1 96.19 101 PRO A N 1
ATOM 769 C CA . PRO A 1 101 ? 0.608 -13.438 10.531 1 96.19 101 PRO A CA 1
ATOM 770 C C . PRO A 1 101 ? 0.111 -14.875 10.609 1 96.19 101 PRO A C 1
ATOM 772 O O . PRO A 1 101 ? 0.882 -15.781 10.93 1 96.19 101 PRO A O 1
ATOM 775 N N . GLU A 1 102 ? -1.098 -15.148 10.352 1 96.81 102 GLU A N 1
ATOM 776 C CA . GLU A 1 102 ? -1.649 -16.5 10.398 1 96.81 102 GLU A CA 1
ATOM 777 C C . GLU A 1 102 ? -1.259 -17.297 9.164 1 96.81 102 GLU A C 1
ATOM 779 O O . GLU A 1 102 ? -1.387 -18.531 9.141 1 96.81 102 GLU A O 1
ATOM 784 N N . ARG A 1 103 ? -0.833 -16.594 8.125 1 97.06 103 ARG A N 1
ATOM 785 C CA . ARG A 1 103 ? -0.434 -17.281 6.895 1 97.06 103 ARG A CA 1
ATOM 786 C C . ARG A 1 103 ? 1.027 -17.703 6.957 1 97.06 103 ARG A C 1
ATOM 788 O O . ARG A 1 103 ? 1.878 -17.141 6.27 1 97.06 103 ARG A O 1
ATOM 795 N N . LYS A 1 104 ? 1.239 -18.859 7.582 1 97.56 104 LYS A N 1
ATOM 796 C CA . LYS A 1 104 ? 2.594 -19.359 7.812 1 97.56 104 LYS A CA 1
ATOM 797 C C . LYS A 1 104 ? 3.252 -19.781 6.5 1 97.56 104 LYS A C 1
ATOM 799 O O . LYS A 1 104 ? 4.465 -19.641 6.336 1 97.56 104 LYS A O 1
ATOM 804 N N . ASP A 1 105 ? 2.48 -20.297 5.668 1 97.94 105 ASP A N 1
ATOM 805 C CA . ASP A 1 105 ? 2.996 -20.688 4.363 1 97.94 105 ASP A CA 1
ATOM 806 C C . ASP A 1 105 ? 3.525 -19.484 3.586 1 97.94 105 ASP A C 1
ATOM 808 O O . ASP A 1 105 ? 4.605 -19.547 2.994 1 97.94 105 ASP A O 1
ATOM 812 N N . LEU A 1 106 ? 2.805 -18.438 3.604 1 98.31 106 LEU A N 1
ATOM 813 C CA . LEU A 1 106 ? 3.238 -17.219 2.934 1 98.31 106 LEU A CA 1
ATOM 814 C C . LEU A 1 106 ? 4.465 -16.625 3.621 1 98.31 106 LEU A C 1
ATOM 816 O O . LEU A 1 106 ? 5.379 -16.125 2.957 1 98.31 106 LEU A O 1
ATOM 820 N N . GLU A 1 107 ? 4.504 -16.656 4.91 1 98.25 107 GLU A N 1
ATOM 821 C CA . GLU A 1 107 ? 5.664 -16.172 5.652 1 98.25 107 GLU A CA 1
ATOM 822 C C . GLU A 1 107 ? 6.934 -16.906 5.223 1 98.25 107 GLU A C 1
ATOM 824 O O . GLU A 1 107 ? 7.969 -16.281 4.984 1 98.25 107 GLU A O 1
ATOM 829 N N . GLU A 1 108 ? 6.801 -18.172 5.141 1 97.75 108 GLU A N 1
ATOM 830 C CA . GLU A 1 108 ? 7.934 -19 4.715 1 97.75 108 GLU A CA 1
ATOM 831 C C . GLU A 1 108 ? 8.391 -18.609 3.309 1 97.75 108 GLU A C 1
ATOM 833 O O . GLU A 1 108 ? 9.586 -18.453 3.059 1 97.75 108 GLU A O 1
ATOM 838 N N . ALA A 1 109 ? 7.48 -18.422 2.391 1 98.5 109 ALA A N 1
ATOM 839 C CA . ALA A 1 109 ? 7.793 -18.047 1.015 1 98.5 109 ALA A CA 1
ATOM 840 C C . ALA A 1 109 ? 8.461 -16.672 0.962 1 98.5 109 ALA A C 1
ATOM 842 O O . ALA A 1 109 ? 9.406 -16.469 0.199 1 98.5 109 ALA A O 1
ATOM 843 N N . LEU A 1 110 ? 7.961 -15.773 1.774 1 98.44 110 LEU A N 1
ATOM 844 C CA . LEU A 1 110 ? 8.523 -14.43 1.821 1 98.44 110 LEU A CA 1
ATOM 845 C C . LEU A 1 110 ? 9.977 -14.461 2.279 1 98.44 110 LEU A C 1
ATOM 847 O O . LEU A 1 110 ? 10.844 -13.836 1.657 1 98.44 110 LEU A O 1
ATOM 851 N N . ARG A 1 111 ? 10.234 -15.211 3.27 1 96.88 111 ARG A N 1
ATOM 852 C CA . ARG A 1 111 ? 11.594 -15.32 3.789 1 96.88 111 ARG A CA 1
ATOM 853 C C . ARG A 1 111 ? 12.523 -15.969 2.768 1 96.88 111 ARG A C 1
ATOM 855 O O . ARG A 1 111 ? 13.656 -15.516 2.572 1 96.88 111 ARG A O 1
ATOM 862 N N . ALA A 1 112 ? 12.023 -16.984 2.152 1 96.94 112 ALA A N 1
ATOM 863 C CA . ALA A 1 112 ? 12.805 -17.672 1.131 1 96.94 112 ALA A CA 1
ATOM 864 C C . ALA A 1 112 ? 13.164 -16.734 -0.013 1 96.94 112 ALA A C 1
ATOM 866 O O . ALA A 1 112 ? 14.227 -16.875 -0.633 1 96.94 112 ALA A O 1
ATOM 867 N N . GLN A 1 113 ? 12.312 -15.742 -0.253 1 97 113 GLN A N 1
ATOM 868 C CA . GLN A 1 113 ? 12.523 -14.82 -1.36 1 97 113 GLN A CA 1
ATOM 869 C C . GLN A 1 113 ? 13.219 -13.547 -0.888 1 97 113 GLN A C 1
ATOM 871 O O . GLN A 1 113 ? 13.359 -12.586 -1.65 1 97 113 GLN A O 1
ATOM 876 N N . GLY A 1 114 ? 13.625 -13.477 0.376 1 95.81 114 GLY A N 1
ATOM 877 C CA . GLY A 1 114 ? 14.469 -12.391 0.857 1 95.81 114 GLY A CA 1
ATOM 878 C C . GLY A 1 114 ? 13.688 -11.18 1.32 1 95.81 114 GLY A C 1
ATOM 879 O O . GLY A 1 114 ? 14.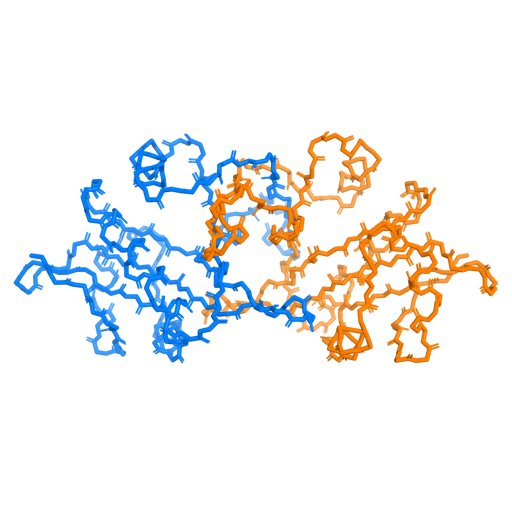227 -10.078 1.406 1 95.81 114 GLY A O 1
ATOM 880 N N . PHE A 1 115 ? 12.406 -11.336 1.581 1 97.81 115 PHE A N 1
ATOM 881 C CA . PHE A 1 115 ? 11.625 -10.227 2.109 1 97.81 115 PHE A CA 1
ATOM 882 C C . PHE A 1 115 ? 11.922 -10.008 3.588 1 97.81 115 PHE A C 1
ATOM 884 O O . PHE A 1 115 ? 12.07 -10.969 4.344 1 97.81 115 PHE A O 1
ATOM 891 N N . ALA A 1 116 ? 12.031 -8.75 3.936 1 97.38 116 ALA A N 1
ATOM 892 C CA . ALA A 1 116 ? 12 -8.352 5.344 1 97.38 116 ALA A CA 1
ATOM 893 C C . ALA A 1 116 ? 10.57 -8.156 5.828 1 97.38 116 ALA A C 1
ATOM 895 O O . ALA A 1 116 ? 9.773 -7.484 5.168 1 97.38 116 ALA A O 1
ATOM 896 N N . ILE A 1 117 ? 10.273 -8.711 7.016 1 97.19 117 ILE A N 1
ATOM 897 C CA . ILE A 1 117 ? 8.922 -8.633 7.543 1 97.19 117 ILE A CA 1
ATOM 898 C C . ILE A 1 117 ? 8.883 -7.68 8.734 1 97.19 117 ILE A C 1
ATOM 900 O O . ILE A 1 117 ? 9.609 -7.859 9.711 1 97.19 117 ILE A O 1
ATOM 904 N N . GLY A 1 118 ? 7.926 -6.707 8.633 1 93.94 118 GLY A N 1
ATOM 905 C CA . GLY A 1 118 ? 7.805 -5.75 9.719 1 93.94 118 GLY A CA 1
ATOM 906 C C . GLY A 1 118 ? 8.883 -4.68 9.703 1 93.94 118 GLY A C 1
ATOM 907 O O . GLY A 1 118 ? 9.695 -4.633 8.781 1 93.94 118 GLY A O 1
ATOM 908 N N . PRO A 1 119 ? 8.703 -3.652 10.523 1 95.31 119 PRO A N 1
ATOM 909 C CA . PRO A 1 119 ? 7.789 -3.627 11.672 1 95.31 119 PRO A CA 1
ATOM 910 C C . PRO A 1 119 ? 6.465 -2.936 11.352 1 95.31 119 PRO A C 1
ATOM 912 O O . PRO A 1 119 ? 5.539 -2.965 12.172 1 95.31 119 PRO A O 1
ATOM 915 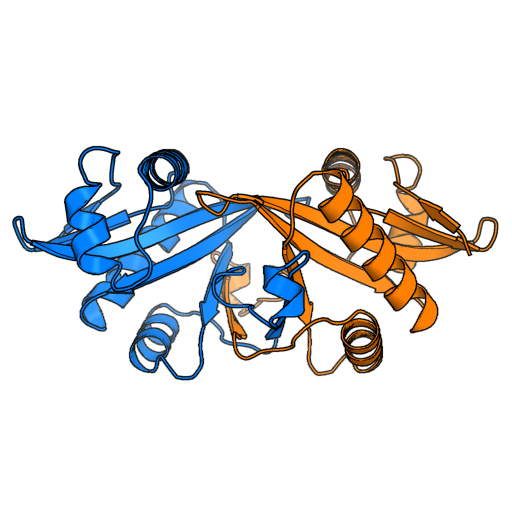N N . LEU A 1 120 ? 6.344 -2.379 10.164 1 97.44 120 LEU A N 1
ATOM 916 C CA . LEU A 1 120 ? 5.172 -1.565 9.852 1 97.44 120 LEU A CA 1
ATOM 917 C C . LEU A 1 120 ? 3.916 -2.424 9.789 1 97.44 120 LEU A C 1
ATOM 919 O O . LEU A 1 120 ? 3.922 -3.494 9.172 1 97.44 120 LEU A O 1
ATOM 923 N N . VAL A 1 121 ? 2.85 -1.877 10.5 1 98.06 121 VAL A N 1
ATOM 924 C CA . VAL A 1 121 ? 1.564 -2.566 10.555 1 98.06 121 VAL A CA 1
ATOM 925 C C . VAL A 1 121 ? 0.508 -1.752 9.812 1 98.06 121 VAL A C 1
ATOM 927 O O . VAL A 1 121 ? 0.461 -0.525 9.938 1 98.06 121 VAL A O 1
ATOM 930 N N . LEU A 1 122 ? -0.324 -2.439 9.086 1 98.25 122 LEU A N 1
ATOM 931 C CA . LEU A 1 122 ? -1.354 -1.761 8.305 1 98.25 122 LEU A CA 1
ATOM 932 C C . LEU A 1 122 ? -2.484 -1.275 9.211 1 98.25 122 LEU A C 1
ATOM 934 O O . LEU A 1 122 ? -2.998 -2.037 10.031 1 98.25 122 LEU A O 1
ATOM 938 N N . ALA A 1 123 ? -2.799 -0.045 9.133 1 98.38 123 ALA A N 1
ATOM 939 C CA . ALA A 1 123 ? -3.988 0.554 9.734 1 98.38 123 ALA A CA 1
ATOM 940 C C . ALA A 1 123 ? -4.996 0.965 8.664 1 98.38 123 ALA A C 1
ATOM 942 O O . ALA A 1 123 ? -4.617 1.513 7.625 1 98.38 123 ALA A O 1
ATOM 943 N N . VAL A 1 124 ? -6.312 0.666 8.938 1 98.31 124 VAL A N 1
ATOM 944 C CA . VAL A 1 124 ? -7.301 0.912 7.895 1 98.31 124 VAL A CA 1
ATOM 945 C C . VAL A 1 124 ? -8.531 1.585 8.492 1 98.31 124 VAL A C 1
ATOM 947 O O . VAL A 1 124 ? -8.883 1.337 9.656 1 98.31 124 VAL A O 1
ATOM 950 N N . ARG A 1 125 ? -9.086 2.465 7.73 1 98 125 ARG A N 1
ATOM 951 C CA . ARG A 1 125 ? -10.391 3.08 7.98 1 98 125 ARG A CA 1
ATOM 952 C C . ARG A 1 125 ? -11.344 2.826 6.82 1 98 125 ARG A C 1
ATOM 954 O O . ARG A 1 125 ? -11.055 3.184 5.676 1 98 125 ARG A O 1
ATOM 961 N N . VAL A 1 126 ? -12.414 2.084 7.121 1 97.31 126 VAL A N 1
ATOM 962 C CA . VAL A 1 126 ? -13.469 1.847 6.137 1 97.31 126 VAL A CA 1
ATOM 963 C C . VAL A 1 126 ? -14.656 2.756 6.422 1 97.31 126 VAL A C 1
ATOM 965 O O . VAL A 1 126 ? -15.102 2.871 7.57 1 97.31 126 VAL A O 1
ATOM 968 N N . LEU A 1 127 ? -15.094 3.391 5.391 1 96.06 127 LEU A N 1
ATOM 969 C CA . LEU A 1 127 ? -16.172 4.371 5.516 1 96.06 127 LEU A CA 1
ATOM 970 C C . LEU A 1 127 ? -17.5 3.779 5.062 1 96.06 127 LEU A C 1
ATOM 972 O O . LEU A 1 127 ? -17.547 2.666 4.535 1 96.06 127 LEU A O 1
ATOM 976 N N . GLY A 1 128 ? -18.578 4.496 5.375 1 91.94 128 GLY A N 1
ATOM 977 C CA . GLY A 1 128 ? -19.906 4.051 4.969 1 91.94 128 GLY A CA 1
ATOM 978 C C . GLY A 1 128 ? -20.438 2.9 5.805 1 91.94 128 GLY A C 1
ATOM 979 O O . GLY A 1 128 ? -20.031 2.732 6.961 1 91.94 128 GLY A O 1
ATOM 980 N N . SER A 1 129 ? -21.359 2.225 5.262 1 92.75 129 SER A N 1
ATOM 981 C CA . SER A 1 129 ? -22.062 1.172 5.988 1 92.75 129 SER A CA 1
ATOM 982 C C . SER A 1 129 ? -21.109 0.031 6.352 1 92.75 129 SER A C 1
ATOM 98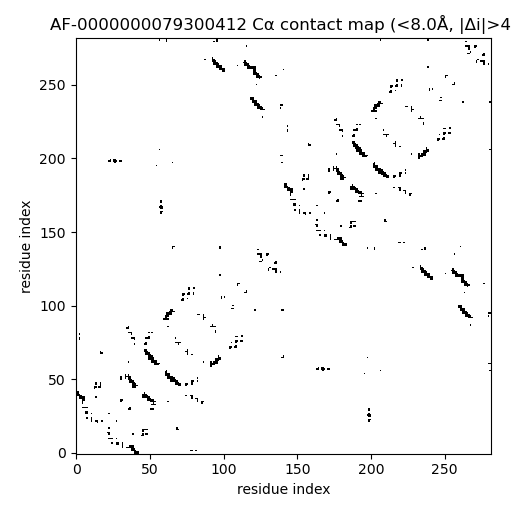4 O O . SER A 1 129 ? -21.203 -0.529 7.449 1 92.75 129 SER A O 1
ATOM 986 N N . ARG A 1 130 ? -20.234 -0.269 5.418 1 90.69 130 ARG A N 1
ATOM 987 C CA . ARG A 1 130 ? -19.25 -1.312 5.688 1 90.69 130 ARG A CA 1
ATOM 988 C C . ARG A 1 130 ? -18.406 -0.968 6.914 1 90.69 130 ARG A C 1
ATOM 990 O O . ARG A 1 130 ? -18.172 -1.822 7.773 1 90.69 130 ARG A O 1
ATOM 997 N N . GLY A 1 131 ? -18.016 0.281 6.984 1 90.19 131 GLY A N 1
ATOM 998 C CA . GLY A 1 131 ? -17.25 0.755 8.133 1 90.19 131 GLY A CA 1
ATOM 999 C C . GLY A 1 131 ? -18.047 0.732 9.422 1 90.19 131 GLY A C 1
ATOM 1000 O O . GLY A 1 131 ? -17.516 0.375 10.477 1 90.19 131 GLY A O 1
ATOM 1001 N N . ALA A 1 132 ? -19.312 1.102 9.352 1 91.38 132 ALA A N 1
ATOM 1002 C CA . ALA A 1 132 ? -20.188 1.117 10.523 1 91.38 132 ALA A CA 1
ATOM 1003 C C . ALA A 1 132 ? -20.328 -0.277 11.125 1 91.38 132 ALA A C 1
ATOM 1005 O O . ALA A 1 132 ? -20.484 -0.422 12.336 1 91.38 132 ALA A O 1
ATOM 1006 N N . ARG A 1 133 ? -20.141 -1.273 10.227 1 92.69 133 ARG A N 1
ATOM 1007 C CA . ARG A 1 133 ? -20.234 -2.652 10.695 1 92.69 133 ARG A CA 1
ATOM 1008 C C . ARG A 1 133 ? -18.891 -3.184 11.141 1 92.69 133 ARG A C 1
ATOM 1010 O O . ARG A 1 133 ? -18.75 -4.355 11.5 1 92.69 133 ARG A O 1
ATOM 1017 N N . GLY A 1 134 ? -17.875 -2.367 10.969 1 89 134 GLY A N 1
ATOM 1018 C CA . GLY A 1 134 ? -16.547 -2.752 11.43 1 89 134 GLY A CA 1
ATOM 1019 C C . GLY A 1 134 ? -15.812 -3.654 10.453 1 89 134 GLY A C 1
ATOM 1020 O O . GLY A 1 134 ? -14.836 -4.305 10.812 1 89 134 GLY A O 1
ATOM 1021 N N . GLU A 1 135 ? -16.312 -3.65 9.203 1 89.75 135 GLU A N 1
ATOM 1022 C CA . GLU A 1 135 ? -15.703 -4.52 8.195 1 89.75 135 GLU A CA 1
ATOM 1023 C C . GLU A 1 135 ? -14.453 -3.883 7.594 1 89.75 135 GLU A C 1
ATOM 1025 O O . GLU A 1 135 ? -14.516 -2.797 7.016 1 89.75 135 GLU A O 1
ATOM 1030 N N . THR A 1 136 ? -13.305 -4.613 7.812 1 91.25 136 THR A N 1
ATOM 1031 C CA . THR A 1 136 ? -12.047 -4.07 7.293 1 91.25 136 THR A CA 1
ATOM 1032 C C . THR A 1 136 ? -11.406 -5.039 6.309 1 91.25 136 THR A C 1
ATOM 1034 O O . THR A 1 136 ? -10.367 -4.73 5.715 1 91.25 136 THR A O 1
ATOM 1037 N N . ARG A 1 137 ? -12.125 -6.09 6.105 1 84.94 137 ARG A N 1
ATOM 1038 C CA . ARG A 1 137 ? -11.539 -7.105 5.238 1 84.94 137 ARG A CA 1
ATOM 1039 C C . ARG A 1 137 ? -11.398 -6.59 3.811 1 84.94 137 ARG A C 1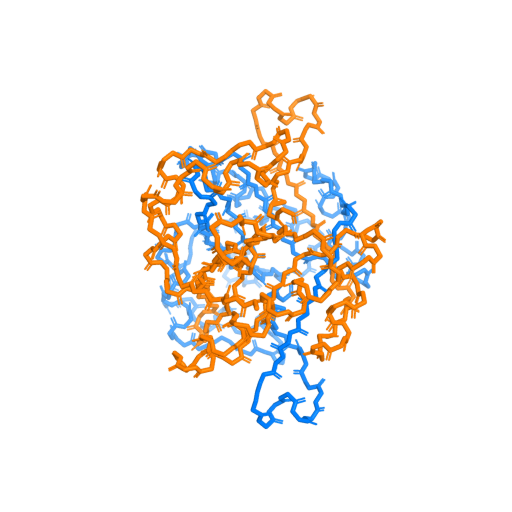
ATOM 1041 O O . ARG A 1 137 ? -12.281 -5.895 3.307 1 84.94 137 ARG A O 1
ATOM 1048 N N . GLY A 1 138 ? -10.266 -6.926 3.184 1 88.38 138 GLY A N 1
ATOM 1049 C CA . GLY A 1 138 ? -10.094 -6.621 1.772 1 88.38 138 GLY A CA 1
ATOM 1050 C C . GLY A 1 138 ? -9.281 -5.363 1.528 1 88.38 138 GLY A C 1
ATOM 1051 O O . GLY A 1 138 ? -8.883 -5.086 0.396 1 88.38 138 GLY A O 1
ATOM 1052 N N . VAL A 1 139 ? -9.227 -4.449 2.627 1 91.88 139 VAL A N 1
ATOM 1053 C CA . VAL A 1 139 ? -8.438 -3.232 2.467 1 91.88 139 VAL A CA 1
ATOM 1054 C C . VAL A 1 139 ? -6.949 -3.584 2.426 1 91.88 139 VAL A C 1
ATOM 1056 O O . VAL A 1 139 ? -6.426 -4.207 3.354 1 91.88 139 VAL A O 1
ATOM 1059 N N . LEU A 1 140 ? -6.234 -3.41 1.696 1 74.69 140 LEU A N 1
ATOM 1060 C CA . LEU A 1 140 ? -4.969 -3.637 1.011 1 74.69 140 LEU A CA 1
ATOM 1061 C C . LEU A 1 140 ? -4.293 -4.902 1.521 1 74.69 140 LEU A C 1
ATOM 1063 O O . LEU A 1 140 ? -3.275 -4.832 2.213 1 74.69 140 LEU A O 1
ATOM 1067 N N . GLU A 1 141 ? -5 -5.863 1.454 1 67.62 141 GLU A N 1
ATOM 1068 C CA . GLU A 1 141 ? -5.43 -7.234 1.712 1 67.62 141 GLU A CA 1
ATOM 1069 C C . GLU A 1 141 ? -4.348 -8.023 2.441 1 67.62 141 GLU A C 1
ATOM 1071 O O . GLU A 1 141 ? -3.158 -7.73 2.307 1 67.62 141 GLU A O 1
ATOM 1076 N N . MET B 1 1 ? -5.566 26.281 13.242 1 94.12 1 MET B N 1
ATOM 1077 C CA . MET B 1 1 ? -4.895 25.266 12.422 1 94.12 1 MET B CA 1
ATOM 1078 C C . MET B 1 1 ? -5.609 25.078 11.086 1 94.12 1 MET B C 1
ATOM 1080 O O . MET B 1 1 ? -6.84 25.031 11.039 1 94.12 1 MET B O 1
ATOM 1084 N N . ARG B 1 2 ? -4.914 25.281 10.023 1 98 2 ARG B N 1
ATOM 1085 C CA . ARG B 1 2 ? -5.461 25.094 8.68 1 98 2 ARG B CA 1
ATOM 1086 C C . ARG B 1 2 ? -4.895 23.844 8.023 1 98 2 ARG B C 1
ATOM 1088 O O . ARG B 1 2 ? -3.691 23.578 8.102 1 98 2 ARG B O 1
ATOM 1095 N N . PHE B 1 3 ? -5.801 22.984 7.477 1 98.75 3 PHE B N 1
ATOM 1096 C CA . PHE B 1 3 ? -5.441 21.828 6.664 1 98.75 3 PHE B CA 1
ATOM 1097 C C . PHE B 1 3 ? -5.832 22.047 5.207 1 98.75 3 PHE B C 1
ATOM 1099 O O . PHE B 1 3 ? -7.012 22.188 4.891 1 98.75 3 PHE B O 1
ATOM 1106 N N . ARG B 1 4 ? -4.887 22.047 4.293 1 98.62 4 ARG B N 1
ATOM 1107 C CA . ARG B 1 4 ? -5.188 22.391 2.91 1 98.62 4 ARG B CA 1
ATOM 1108 C C . ARG B 1 4 ? -4.332 21.578 1.942 1 98.62 4 ARG B C 1
ATOM 1110 O O . ARG B 1 4 ? -3.242 21.125 2.297 1 98.62 4 ARG B O 1
ATOM 1117 N N . PRO B 1 5 ? -4.898 21.359 0.715 1 98.69 5 PRO B N 1
ATOM 1118 C CA . PRO B 1 5 ? -3.984 20.828 -0.301 1 98.69 5 PRO B CA 1
ATOM 1119 C C . PRO B 1 5 ? -2.727 21.688 -0.464 1 98.69 5 PRO B C 1
ATOM 1121 O O . PRO B 1 5 ? -2.75 22.875 -0.189 1 98.69 5 PRO B O 1
ATOM 1124 N N . PHE B 1 6 ? -1.658 21.031 -0.872 1 98.56 6 PHE B N 1
ATOM 1125 C CA . PHE B 1 6 ? -0.445 21.797 -1.12 1 98.56 6 PHE B CA 1
ATOM 1126 C C . PHE B 1 6 ? -0.105 21.812 -2.605 1 98.56 6 PHE B C 1
ATOM 1128 O O . PHE B 1 6 ? -0.746 21.125 -3.4 1 98.56 6 PHE B O 1
ATOM 1135 N N . SER B 1 7 ? 0.802 22.656 -2.955 1 98 7 SER B N 1
ATOM 1136 C CA . SER B 1 7 ? 1.34 22.781 -4.305 1 98 7 SER B CA 1
ATOM 1137 C C . SER B 1 7 ? 2.865 22.781 -4.297 1 98 7 SER B C 1
ATOM 1139 O O . SER B 1 7 ? 3.484 22.688 -3.236 1 98 7 SER B O 1
ATOM 1141 N N . GLU B 1 8 ? 3.4 22.797 -5.5 1 97.06 8 GLU B N 1
ATOM 1142 C CA . GLU B 1 8 ? 4.855 22.828 -5.609 1 97.06 8 GLU B CA 1
ATOM 1143 C C . GLU B 1 8 ? 5.445 24.031 -4.887 1 97.06 8 GLU B C 1
ATOM 1145 O O . GLU B 1 8 ? 6.609 24.016 -4.484 1 97.06 8 GLU B O 1
ATOM 1150 N N . LEU B 1 9 ? 4.695 25.062 -4.633 1 97.81 9 LEU B N 1
ATOM 1151 C CA . LEU B 1 9 ? 5.152 26.266 -3.947 1 97.81 9 LEU B CA 1
ATOM 1152 C C . LEU B 1 9 ? 5.375 26 -2.463 1 97.81 9 LEU B C 1
ATOM 1154 O O . LEU B 1 9 ? 6.012 26.797 -1.772 1 97.81 9 LEU B O 1
ATOM 1158 N N . ASP B 1 10 ? 4.922 24.891 -1.979 1 98.38 10 ASP B N 1
ATOM 1159 C CA . ASP B 1 10 ? 5.031 24.547 -0.566 1 98.38 10 ASP B CA 1
ATOM 1160 C C . ASP B 1 10 ? 6.238 23.641 -0.316 1 98.38 10 ASP B C 1
ATOM 1162 O O . ASP B 1 10 ? 6.375 23.062 0.765 1 98.38 10 ASP B O 1
ATOM 1166 N N . HIS B 1 11 ? 7.078 23.516 -1.335 1 98.44 11 HIS B N 1
ATOM 1167 C CA . HIS B 1 11 ? 8.219 22.594 -1.277 1 98.44 11 HIS B CA 1
ATOM 1168 C C . HIS B 1 11 ? 9.078 22.875 -0.048 1 98.44 11 HIS B C 1
ATOM 1170 O O . HIS B 1 11 ? 9.406 21.953 0.701 1 98.44 11 HIS B O 1
ATOM 1176 N N . GLU B 1 12 ? 9.383 24.094 0.217 1 97.88 12 GLU B N 1
ATOM 1177 C CA . GLU B 1 12 ? 10.227 24.438 1.356 1 97.88 12 GLU B CA 1
ATOM 1178 C C . GLU B 1 12 ? 9.523 24.141 2.678 1 97.88 12 GLU B C 1
ATOM 1180 O O . GLU B 1 12 ? 10.133 23.578 3.59 1 97.88 12 GLU B O 1
ATOM 1185 N N . ALA B 1 13 ? 8.32 24.547 2.791 1 98.31 13 ALA B N 1
ATOM 1186 C CA . ALA B 1 13 ? 7.555 24.297 4.012 1 98.31 13 ALA B CA 1
ATOM 1187 C C . ALA B 1 13 ? 7.488 22.797 4.324 1 98.31 13 ALA B C 1
ATOM 1189 O O . ALA B 1 13 ? 7.672 22.391 5.473 1 98.31 13 ALA B O 1
ATOM 1190 N N . LEU B 1 14 ? 7.262 21.969 3.334 1 98.56 14 LEU B N 1
ATOM 1191 C CA . LEU B 1 14 ? 7.195 20.516 3.504 1 98.56 14 LEU B CA 1
ATOM 1192 C C . LEU B 1 14 ? 8.539 19.969 3.977 1 98.56 14 LEU B C 1
ATOM 1194 O O . LEU B 1 14 ? 8.586 19.109 4.867 1 98.56 14 LEU B O 1
ATOM 1198 N N . ASN B 1 15 ? 9.594 20.453 3.461 1 98.12 15 ASN B N 1
ATOM 1199 C CA . ASN B 1 15 ? 10.906 19.906 3.779 1 98.12 15 ASN B CA 1
ATOM 1200 C C . ASN B 1 15 ? 11.398 20.391 5.141 1 98.12 15 ASN B C 1
ATOM 1202 O O . ASN B 1 15 ? 12.336 19.828 5.703 1 98.12 15 ASN B O 1
ATOM 1206 N N . ARG B 1 16 ? 10.797 21.438 5.648 1 98.06 16 ARG B N 1
ATOM 1207 C CA . ARG B 1 16 ? 11.062 21.797 7.039 1 98.06 16 ARG B CA 1
ATOM 1208 C C . ARG B 1 16 ? 10.555 20.719 7.988 1 98.06 16 ARG B C 1
ATOM 1210 O O . ARG B 1 16 ? 11.047 20.578 9.109 1 98.06 16 ARG B O 1
ATOM 1217 N N . LEU B 1 17 ? 9.586 19.984 7.555 1 98.12 17 LEU B N 1
ATOM 1218 C CA . LEU B 1 17 ? 8.922 18.984 8.383 1 98.12 17 LEU B CA 1
ATOM 1219 C C . LEU B 1 17 ? 9.445 17.594 8.07 1 98.12 17 LEU B C 1
ATOM 1221 O O . LEU B 1 17 ? 9.156 16.641 8.789 1 98.12 17 LEU B O 1
ATOM 1225 N N . SER B 1 18 ? 10.25 17.406 6.984 1 96.25 18 SER B N 1
ATOM 1226 C CA . SER B 1 18 ? 10.578 16.094 6.438 1 96.25 18 SER B CA 1
ATOM 1227 C C . SER B 1 18 ? 11.766 15.477 7.16 1 96.25 18 SER B C 1
ATOM 1229 O O . SER B 1 18 ? 12.102 14.32 6.93 1 96.25 18 SER B O 1
ATOM 1231 N N . GLY B 1 19 ? 12.367 16.156 8.07 1 91.75 19 GLY B N 1
ATOM 1232 C CA . GLY B 1 19 ? 13.516 15.633 8.789 1 91.75 19 GLY B CA 1
ATOM 1233 C C . GLY B 1 19 ? 14.617 15.133 7.879 1 91.75 19 GLY B C 1
ATOM 1234 O O . GLY B 1 19 ? 15.047 15.852 6.973 1 91.75 19 GLY B O 1
ATOM 1235 N N . ASN B 1 20 ? 15.141 13.859 8.086 1 90.44 20 ASN B N 1
ATOM 1236 C CA . ASN B 1 20 ? 16.281 13.32 7.355 1 90.44 20 ASN B CA 1
ATOM 1237 C C . ASN B 1 20 ? 15.852 12.633 6.062 1 90.44 20 ASN B C 1
ATOM 1239 O O . ASN B 1 20 ? 16.641 11.914 5.445 1 90.44 20 ASN B O 1
ATOM 1243 N N . ARG B 1 21 ? 14.641 12.828 5.66 1 92 21 ARG B N 1
ATOM 1244 C CA . ARG B 1 21 ? 14.125 12.273 4.414 1 92 21 ARG B CA 1
ATOM 1245 C C . ARG B 1 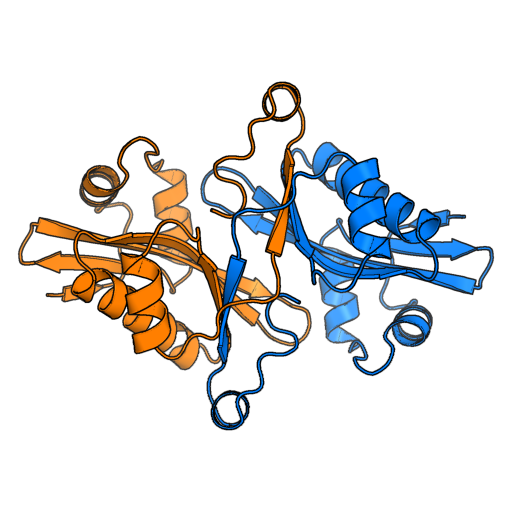21 ? 13.43 13.352 3.582 1 92 21 ARG B C 1
ATOM 1247 O O . ARG B 1 21 ? 12.211 13.328 3.428 1 92 21 ARG B O 1
ATOM 1254 N N . PRO B 1 22 ? 14.188 14.172 2.965 1 94.81 22 PRO B N 1
ATOM 1255 C CA . PRO B 1 22 ? 13.594 15.289 2.227 1 94.81 22 PRO B CA 1
ATOM 1256 C C . PRO B 1 22 ? 12.781 14.828 1.02 1 94.81 22 PRO B C 1
ATOM 1258 O O . PRO B 1 22 ? 13.023 13.742 0.478 1 94.81 22 PRO B O 1
ATOM 1261 N N . LEU B 1 23 ? 11.828 15.711 0.666 1 96.25 23 LEU B N 1
ATOM 1262 C CA . LEU B 1 23 ? 11.031 15.5 -0.538 1 96.25 23 LEU B CA 1
ATOM 1263 C C . LEU B 1 23 ? 11.648 16.234 -1.729 1 96.25 23 LEU B C 1
ATOM 1265 O O . LEU B 1 23 ? 12.078 17.375 -1.606 1 96.25 23 LEU B O 1
ATOM 1269 N N . SER B 1 24 ? 11.719 15.57 -2.807 1 96.5 24 SER B N 1
ATOM 1270 C CA . SER B 1 24 ? 12.078 16.234 -4.047 1 96.5 24 SER B CA 1
ATOM 1271 C C . SER B 1 24 ? 10.914 17.047 -4.602 1 96.5 24 SER B C 1
ATOM 1273 O O . SER B 1 24 ? 9.766 16.844 -4.211 1 96.5 24 SER B O 1
ATOM 1275 N N . LEU B 1 25 ? 11.266 17.969 -5.52 1 96.44 25 LEU B N 1
ATOM 1276 C CA . LEU B 1 25 ? 10.219 18.719 -6.195 1 96.44 25 LEU B CA 1
ATOM 1277 C C . LEU B 1 25 ? 9.297 17.797 -6.984 1 96.44 25 LEU B C 1
ATOM 1279 O O . LEU B 1 25 ? 8.086 18.016 -7.043 1 96.44 25 LEU B O 1
ATOM 1283 N N . GLY B 1 26 ? 9.828 16.781 -7.629 1 94.81 26 GLY B N 1
ATOM 1284 C CA . GLY B 1 26 ? 9.039 15.781 -8.328 1 94.81 26 GLY B CA 1
ATOM 1285 C C . GLY B 1 26 ? 8.031 15.078 -7.434 1 94.81 26 GLY B C 1
ATOM 1286 O O . GLY B 1 26 ? 6.875 14.891 -7.816 1 94.81 26 GLY B O 1
ATOM 1287 N N . ALA B 1 27 ? 8.461 14.773 -6.285 1 96.31 27 ALA B N 1
ATOM 1288 C CA . ALA B 1 27 ? 7.566 14.141 -5.316 1 96.31 27 ALA B CA 1
ATOM 1289 C C . ALA B 1 27 ? 6.43 15.078 -4.922 1 96.31 27 ALA B C 1
ATOM 1291 O O . ALA B 1 27 ? 5.266 14.672 -4.875 1 96.31 27 ALA B O 1
ATOM 1292 N N . VAL B 1 28 ? 6.824 16.297 -4.633 1 98.12 28 VAL B N 1
ATOM 1293 C CA . VAL B 1 28 ? 5.824 17.281 -4.234 1 98.12 28 VAL B CA 1
ATOM 1294 C C . VAL B 1 28 ? 4.793 17.453 -5.352 1 98.12 28 VAL B C 1
ATOM 1296 O O . VAL B 1 28 ? 3.586 17.453 -5.094 1 98.12 28 VAL B O 1
ATOM 1299 N N . ARG B 1 29 ? 5.195 17.5 -6.57 1 97.06 29 ARG B N 1
ATOM 1300 C CA . ARG B 1 29 ? 4.297 17.656 -7.707 1 97.06 29 ARG B CA 1
ATOM 1301 C C . ARG B 1 29 ? 3.393 16.438 -7.855 1 97.06 29 ARG B C 1
ATOM 1303 O O . ARG B 1 29 ? 2.193 16.578 -8.109 1 97.06 29 ARG B O 1
ATOM 1310 N N . HIS B 1 30 ? 3.98 15.375 -7.719 1 96.94 30 HIS B N 1
ATOM 1311 C CA . HIS B 1 30 ? 3.201 14.141 -7.82 1 96.94 30 HIS B CA 1
ATOM 1312 C C . HIS B 1 30 ? 2.047 14.141 -6.824 1 96.94 30 HIS B C 1
ATOM 1314 O O . HIS B 1 30 ? 0.887 13.977 -7.215 1 96.94 30 HIS B O 1
ATOM 1320 N N . PHE B 1 31 ? 2.383 14.359 -5.594 1 98 31 PHE B N 1
ATOM 1321 C CA . PHE B 1 31 ? 1.371 14.211 -4.555 1 98 31 PHE B CA 1
ATOM 1322 C C . PHE B 1 31 ? 0.383 15.367 -4.586 1 98 31 PHE B C 1
ATOM 1324 O O . PHE B 1 31 ? -0.785 15.203 -4.227 1 98 31 PHE B O 1
ATOM 1331 N N . ALA B 1 32 ? 0.848 16.469 -5.059 1 98.25 32 ALA B N 1
ATOM 1332 C CA . ALA B 1 32 ? -0.064 17.609 -5.207 1 98.25 32 ALA B CA 1
ATOM 1333 C C . ALA B 1 32 ? -1.196 17.281 -6.176 1 98.25 32 ALA B C 1
ATOM 1335 O O . ALA B 1 32 ? -2.307 17.797 -6.043 1 98.25 32 ALA B O 1
ATOM 1336 N N . ARG B 1 33 ? -1.015 16.344 -7.016 1 97.19 33 ARG B N 1
ATOM 1337 C CA . ARG B 1 33 ? -1.979 16.062 -8.078 1 97.19 33 ARG B CA 1
ATOM 1338 C C . ARG B 1 33 ? -2.906 14.922 -7.691 1 97.19 33 ARG B C 1
ATOM 1340 O O . ARG B 1 33 ? -3.879 14.641 -8.391 1 97.19 33 ARG B O 1
ATOM 1347 N N . THR B 1 34 ? -2.627 14.289 -6.625 1 97.12 34 THR B N 1
ATOM 1348 C CA . THR B 1 34 ? -3.385 13.094 -6.27 1 97.12 34 THR B CA 1
ATOM 1349 C C . THR B 1 34 ? -4.766 13.469 -5.742 1 97.12 34 THR B C 1
ATOM 1351 O O . THR B 1 34 ? -5.676 12.641 -5.727 1 97.12 34 THR B O 1
ATOM 1354 N N . GLY B 1 35 ? -4.891 14.711 -5.191 1 97.69 35 GLY B N 1
ATOM 1355 C CA . GLY B 1 35 ? -6.133 15.156 -4.578 1 97.69 35 GLY B CA 1
ATOM 1356 C C . GLY B 1 35 ? -6.316 14.648 -3.16 1 97.69 35 GLY B C 1
ATOM 1357 O O . GLY B 1 35 ? -7.359 14.867 -2.545 1 97.69 35 GLY B O 1
ATOM 1358 N N . HIS B 1 36 ? -5.324 14.031 -2.549 1 98.69 36 HIS B N 1
ATOM 1359 C CA . HIS B 1 36 ? -5.492 13.398 -1.244 1 98.69 36 HIS B CA 1
ATOM 1360 C C . HIS B 1 36 ? -4.348 13.766 -0.303 1 98.69 36 HIS B C 1
ATOM 1362 O O . HIS B 1 36 ? -4.168 13.133 0.738 1 98.69 36 HIS B O 1
ATOM 1368 N N . SER B 1 37 ? -3.57 14.727 -0.677 1 98.88 37 SER B N 1
ATOM 1369 C CA . SER B 1 37 ? -2.416 15.141 0.114 1 98.88 37 SER B CA 1
ATOM 1370 C C . SER B 1 37 ? -2.598 16.547 0.663 1 98.88 37 SER B C 1
ATOM 1372 O O . SER B 1 37 ? -3.172 17.406 -0.005 1 98.88 37 SER B O 1
ATOM 1374 N N . PHE B 1 38 ? -2.037 16.734 1.93 1 98.94 38 PHE B N 1
ATOM 1375 C CA . PHE B 1 38 ? -2.396 17.969 2.617 1 98.94 38 PHE B CA 1
ATOM 1376 C C . PHE B 1 38 ? -1.223 18.5 3.432 1 98.94 38 PHE B C 1
ATOM 1378 O O . PHE B 1 38 ? -0.372 17.719 3.877 1 98.94 38 PHE B O 1
ATOM 1385 N N . LEU B 1 39 ? -1.212 19.766 3.619 1 98.88 39 LEU B N 1
ATOM 1386 C CA . LEU B 1 39 ? -0.34 20.5 4.527 1 98.88 39 LEU B CA 1
ATOM 1387 C C . LEU B 1 39 ? -1.138 21.094 5.684 1 98.88 39 LEU B C 1
ATOM 1389 O O . LEU B 1 39 ? -2.217 21.656 5.473 1 98.88 39 LEU B O 1
ATOM 1393 N N . ALA B 1 40 ? -0.701 20.812 6.863 1 98.88 40 ALA B N 1
ATOM 1394 C CA . ALA B 1 40 ? -1.225 21.469 8.055 1 98.88 40 ALA B CA 1
ATOM 1395 C C . ALA B 1 40 ? -0.37 22.672 8.438 1 98.88 40 ALA B C 1
ATOM 1397 O O . ALA B 1 40 ? 0.857 22.578 8.5 1 98.88 40 ALA B O 1
ATOM 1398 N N . GLU B 1 41 ? -1.08 23.828 8.695 1 98.5 41 GLU B N 1
ATOM 1399 C CA . GLU B 1 41 ? -0.316 25.016 9.047 1 98.5 41 GLU B CA 1
ATOM 1400 C C . GLU B 1 41 ? -1.049 25.859 10.086 1 98.5 41 GLU B C 1
ATOM 1402 O O . GLU B 1 41 ? -2.279 25.844 10.156 1 98.5 41 GLU B O 1
ATOM 1407 N N . GLU B 1 42 ? -0.266 26.453 10.961 1 97.56 42 GLU B N 1
ATOM 1408 C CA . GLU B 1 42 ? -0.697 27.531 11.867 1 97.56 42 GLU B CA 1
ATOM 1409 C C . GLU B 1 42 ? -0.091 28.859 11.461 1 97.56 42 GLU B C 1
ATOM 1411 O O . GLU B 1 42 ? 1.1 29.109 11.68 1 97.56 42 GLU B O 1
ATOM 1416 N N . GLY B 1 43 ? -0.956 29.781 10.938 1 94.25 43 GLY B N 1
ATOM 1417 C CA . GLY B 1 43 ? -0.378 30.922 10.266 1 94.25 43 GLY B CA 1
ATOM 1418 C C . GLY B 1 43 ? 0.517 30.547 9.102 1 94.25 43 GLY B C 1
ATOM 1419 O O . GLY B 1 43 ? 0.092 29.828 8.195 1 94.25 43 GLY B O 1
ATOM 1420 N N . GLU B 1 44 ? 1.758 30.969 9.078 1 93.06 44 GLU B N 1
ATOM 1421 C CA . GLU B 1 44 ? 2.707 30.641 8.016 1 93.06 44 GLU B CA 1
ATOM 1422 C C . GLU B 1 44 ? 3.613 29.484 8.406 1 93.06 44 GLU B C 1
ATOM 1424 O O . GLU B 1 44 ? 4.461 29.062 7.625 1 93.06 44 GLU B O 1
ATOM 1429 N N . GLU B 1 45 ? 3.393 28.969 9.602 1 97.69 45 GLU B N 1
ATOM 1430 C CA . GLU B 1 45 ? 4.266 27.922 10.109 1 97.69 45 GLU B CA 1
ATOM 1431 C C . GLU B 1 45 ? 3.732 26.531 9.742 1 97.69 45 GLU B C 1
ATOM 1433 O O . GLU B 1 45 ? 2.627 26.172 10.141 1 97.69 45 GLU B O 1
ATOM 1438 N N . PRO B 1 46 ? 4.535 25.812 8.969 1 98.69 46 PRO B N 1
ATOM 1439 C CA . PRO B 1 46 ? 4.117 24.438 8.711 1 98.69 46 PRO B CA 1
ATOM 1440 C C . PRO B 1 46 ? 4.148 23.562 9.961 1 98.69 46 PRO B C 1
ATOM 1442 O O . PRO B 1 46 ? 5.113 23.609 10.727 1 98.69 46 PRO B O 1
ATOM 1445 N N . MET B 1 47 ? 3.062 22.75 10.125 1 98.81 47 MET B N 1
ATOM 1446 C CA . MET B 1 47 ? 2.924 21.953 11.344 1 98.81 47 MET B CA 1
ATOM 1447 C C . MET B 1 47 ? 2.939 20.469 11.023 1 98.81 47 MET B C 1
ATOM 1449 O O . MET B 1 47 ? 3.154 19.641 11.914 1 98.81 47 MET B O 1
ATOM 1453 N N . GLY B 1 48 ? 2.656 20.047 9.844 1 98.81 48 GLY B N 1
ATOM 1454 C CA . GLY B 1 48 ? 2.617 18.656 9.398 1 98.81 48 GLY B CA 1
ATOM 1455 C C . GLY B 1 48 ? 2.178 18.516 7.953 1 98.81 48 GLY B C 1
ATOM 1456 O O . GLY B 1 48 ? 1.806 19.5 7.309 1 98.81 48 GLY B O 1
ATOM 1457 N N . PHE B 1 49 ? 2.311 17.297 7.414 1 98.88 49 PHE B N 1
ATOM 1458 C CA . PHE B 1 49 ? 1.792 17 6.086 1 98.88 49 PHE B CA 1
ATOM 1459 C C . PHE B 1 49 ? 1.455 15.516 5.953 1 98.88 49 PHE B C 1
ATOM 1461 O O . PHE B 1 49 ? 1.894 14.695 6.762 1 98.88 49 PHE B O 1
ATOM 1468 N N . ALA B 1 50 ? 0.607 15.203 5.043 1 98.81 50 ALA B N 1
ATOM 1469 C CA . ALA B 1 50 ? 0.284 13.844 4.629 1 98.81 50 ALA B CA 1
ATOM 1470 C C . ALA B 1 50 ? 0.418 13.68 3.117 1 98.81 50 ALA B C 1
ATOM 1472 O O . ALA B 1 50 ? -0.054 14.523 2.352 1 98.81 50 ALA B O 1
ATOM 1473 N N . LEU B 1 51 ? 1.124 12.68 2.67 1 98.5 51 LEU B N 1
ATOM 1474 C CA . LEU B 1 51 ? 1.223 12.258 1.275 1 98.5 51 LEU B CA 1
ATOM 1475 C C . LEU B 1 51 ? 0.347 11.039 1.01 1 98.5 51 LEU B C 1
ATOM 1477 O O . LEU B 1 51 ? 0.559 9.977 1.599 1 98.5 51 LEU B O 1
ATOM 1481 N N . ALA B 1 52 ? -0.63 11.211 0.136 1 98.56 52 ALA B N 1
ATOM 1482 C CA . ALA B 1 52 ? -1.581 10.125 -0.102 1 98.56 52 ALA B CA 1
ATOM 1483 C C . ALA B 1 52 ? -1.979 10.055 -1.573 1 98.56 52 ALA B C 1
ATOM 1485 O O . ALA B 1 52 ? -1.839 11.039 -2.307 1 98.56 52 ALA B O 1
ATOM 1486 N N . GLN B 1 53 ? -2.406 8.898 -1.98 1 98.06 53 GLN B N 1
ATOM 1487 C CA . GLN B 1 53 ? -2.846 8.641 -3.348 1 98.06 53 GLN B CA 1
ATOM 1488 C C . GLN B 1 53 ? -3.863 7.508 -3.395 1 98.06 53 GLN B C 1
ATOM 1490 O O . GLN B 1 53 ? -3.928 6.688 -2.475 1 98.06 53 GLN B O 1
ATOM 1495 N N . ALA B 1 54 ? -4.637 7.504 -4.465 1 97.62 54 ALA B N 1
ATOM 1496 C CA . ALA B 1 54 ? -5.539 6.375 -4.688 1 97.62 54 ALA B CA 1
ATOM 1497 C C . ALA B 1 54 ? -4.797 5.191 -5.297 1 97.62 54 ALA B C 1
ATOM 1499 O O . ALA B 1 54 ? -4.016 5.355 -6.234 1 97.62 54 ALA B O 1
ATOM 1500 N N . VAL B 1 55 ? -5.027 4.004 -4.727 1 96.75 55 VAL B N 1
ATOM 1501 C CA . VAL B 1 55 ? -4.504 2.746 -5.246 1 96.75 55 VAL B CA 1
ATOM 1502 C C . VAL B 1 55 ? -5.66 1.838 -5.656 1 96.75 55 VAL B C 1
ATOM 1504 O O . VAL B 1 55 ? -6.473 1.438 -4.82 1 96.75 55 VAL B O 1
ATOM 1507 N N . TRP B 1 56 ? -5.668 1.474 -6.883 1 93.56 56 TRP B N 1
ATOM 1508 C CA . TRP B 1 56 ? -6.77 0.664 -7.391 1 93.56 56 TRP B CA 1
ATOM 1509 C C . TRP B 1 56 ? -6.605 -0.797 -6.988 1 93.56 56 TRP B C 1
ATOM 1511 O O . TRP B 1 56 ? -5.504 -1.352 -7.074 1 93.56 56 TRP B O 1
ATOM 1521 N N . GLN B 1 57 ? -7.727 -1.38 -6.508 1 90.06 57 GLN B N 1
ATOM 1522 C CA . GLN B 1 57 ? -7.707 -2.773 -6.078 1 90.06 57 GLN B CA 1
ATOM 1523 C C . GLN B 1 57 ? -8.578 -3.643 -6.984 1 90.06 57 GLN B C 1
ATOM 1525 O O . GLN B 1 57 ? -8.984 -4.738 -6.594 1 90.06 57 GLN B O 1
ATOM 1530 N N . GLY B 1 58 ? -8.867 -3.232 -8.125 1 85.06 58 GLY B N 1
ATOM 1531 C CA . GLY B 1 58 ? -9.672 -3.988 -9.07 1 85.06 58 GLY B CA 1
ATOM 1532 C C . GLY B 1 58 ? -11.109 -3.498 -9.164 1 85.06 58 GLY B C 1
ATOM 1533 O O . GLY B 1 58 ? -11.602 -3.221 -10.25 1 85.06 58 GLY B O 1
ATOM 1534 N N . GLU B 1 59 ? -11.773 -3.424 -7.996 1 84.56 59 GLU B N 1
ATOM 1535 C CA . GLU B 1 59 ? -13.156 -2.953 -8.016 1 84.56 59 GLU B CA 1
ATOM 1536 C C . GLU B 1 59 ? -13.281 -1.588 -7.348 1 84.56 59 GLU B C 1
ATOM 1538 O O . GLU B 1 59 ? -14.148 -0.787 -7.723 1 84.56 59 GLU B O 1
ATOM 1543 N N . GLN B 1 60 ? -12.539 -1.389 -6.48 1 90.31 60 GLN B N 1
ATOM 1544 C CA . GLN B 1 60 ? -12.555 -0.153 -5.703 1 90.31 60 GLN B CA 1
ATOM 1545 C C . GLN B 1 60 ? -11.141 0.334 -5.414 1 90.31 60 GLN B C 1
ATOM 1547 O O . GLN B 1 60 ? -10.172 -0.403 -5.613 1 90.31 60 GLN B O 1
ATOM 1552 N N . ALA B 1 61 ? -11.102 1.604 -5.062 1 95.88 61 ALA B N 1
ATOM 1553 C CA . ALA B 1 61 ? -9.812 2.182 -4.703 1 95.88 61 ALA B CA 1
ATOM 1554 C C . ALA B 1 61 ? -9.672 2.32 -3.191 1 95.88 61 ALA B C 1
ATOM 1556 O O . ALA B 1 61 ? -10.672 2.387 -2.473 1 95.88 61 ALA B O 1
ATOM 1557 N N . THR B 1 62 ? -8.508 2.236 -2.719 1 97.56 62 THR B N 1
ATOM 1558 C CA . THR B 1 62 ? -8.102 2.631 -1.375 1 97.56 62 THR B CA 1
ATOM 1559 C C . THR B 1 62 ? -7.191 3.857 -1.424 1 97.56 62 THR B C 1
ATOM 1561 O O . THR B 1 62 ? -6.254 3.91 -2.223 1 97.56 62 THR B O 1
ATOM 1564 N N . VAL B 1 63 ? -7.555 4.859 -0.655 1 98.69 63 VAL B N 1
ATOM 1565 C CA . VAL B 1 63 ? -6.59 5.938 -0.493 1 98.69 63 VAL B CA 1
ATOM 1566 C C . VAL B 1 63 ? -5.488 5.508 0.476 1 98.69 63 VAL B C 1
ATOM 1568 O O . VAL B 1 63 ? -5.758 5.246 1.651 1 98.69 63 VAL B O 1
ATOM 1571 N N . LEU B 1 64 ? -4.293 5.402 -0.037 1 98.5 64 LEU B N 1
ATOM 1572 C CA . LEU B 1 64 ? -3.131 4.996 0.746 1 98.5 64 LEU B CA 1
ATOM 1573 C C . LEU B 1 64 ? -2.281 6.203 1.125 1 98.5 64 LEU B C 1
ATOM 1575 O O . LEU B 1 64 ? -1.78 6.914 0.251 1 98.5 64 LEU B O 1
ATOM 1579 N N . ILE B 1 65 ? -2.154 6.445 2.428 1 98.5 65 ILE B N 1
ATOM 1580 C CA . ILE B 1 65 ? -1.209 7.434 2.939 1 98.5 65 ILE B CA 1
ATOM 1581 C C . ILE B 1 65 ? 0.185 6.812 3.025 1 98.5 65 ILE B C 1
ATOM 1583 O O . ILE B 1 65 ? 0.421 5.91 3.83 1 98.5 65 ILE B O 1
ATOM 1587 N N . THR B 1 66 ? 1.1 7.371 2.277 1 96.88 66 THR B N 1
ATOM 1588 C CA . THR B 1 66 ? 2.434 6.781 2.25 1 96.88 66 THR B CA 1
ATOM 1589 C C . THR B 1 66 ? 3.348 7.465 3.262 1 96.88 66 THR B C 1
ATOM 1591 O O . THR B 1 66 ? 4.363 6.898 3.674 1 96.88 66 THR B O 1
ATOM 1594 N N . ARG B 1 67 ? 3.039 8.688 3.607 1 97 67 ARG B N 1
ATOM 1595 C CA . ARG B 1 67 ? 3.818 9.406 4.609 1 97 67 ARG B CA 1
ATOM 1596 C C . ARG B 1 67 ? 2.955 10.422 5.352 1 97 67 ARG B C 1
ATOM 1598 O O . ARG B 1 67 ? 2.125 11.102 4.742 1 97 67 ARG B O 1
ATOM 1605 N N . ILE B 1 68 ? 3.143 10.477 6.641 1 98.19 68 ILE B N 1
ATOM 1606 C CA . ILE B 1 68 ? 2.471 11.492 7.441 1 98.19 68 ILE B CA 1
ATOM 1607 C C . ILE B 1 68 ? 3.408 11.977 8.547 1 98.19 68 ILE B C 1
ATOM 1609 O O . ILE B 1 68 ? 4.051 11.172 9.219 1 98.19 68 ILE B O 1
ATOM 1613 N N . GLU B 1 69 ? 3.57 13.227 8.586 1 97.88 69 GLU B N 1
ATOM 1614 C CA . GLU B 1 69 ? 4.359 13.914 9.602 1 97.88 69 GLU B CA 1
ATOM 1615 C C . GLU B 1 69 ? 3.547 15.008 10.281 1 97.88 69 GLU B C 1
ATOM 1617 O O . GLU B 1 69 ? 2.771 15.711 9.625 1 97.88 69 GLU B O 1
ATOM 1622 N N . GLY B 1 70 ? 3.68 15.094 11.539 1 98 70 GLY B N 1
ATOM 1623 C CA . GLY B 1 70 ? 3.006 16.125 12.32 1 98 70 GLY B CA 1
ATOM 1624 C C . GLY B 1 70 ? 3.699 16.438 13.625 1 98 70 GLY B C 1
ATOM 1625 O O . GLY B 1 70 ? 4.215 15.531 14.297 1 98 70 GLY B O 1
ATOM 1626 N N . LEU B 1 71 ? 3.633 17.656 14.094 1 97.38 71 LEU B N 1
ATOM 1627 C CA . LEU B 1 71 ? 4.383 18.125 15.258 1 97.38 71 LEU B CA 1
ATOM 1628 C C . LEU B 1 71 ? 3.609 17.844 16.547 1 97.38 71 LEU B C 1
ATOM 1630 O O . LEU B 1 71 ? 4.121 18.078 17.641 1 97.38 71 LEU B O 1
ATOM 1634 N N . SER B 1 72 ? 2.428 17.422 16.469 1 95.56 72 SER B N 1
ATOM 1635 C CA . SER B 1 72 ? 1.611 17.078 17.625 1 95.56 72 SER B CA 1
ATOM 1636 C C . SER B 1 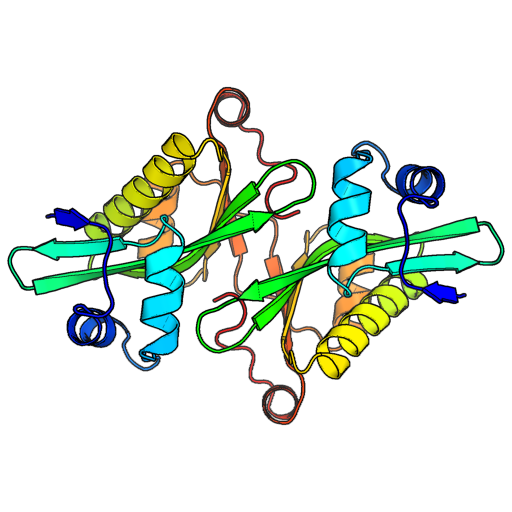72 ? 0.528 16.062 17.25 1 95.56 72 SER B C 1
ATOM 1638 O O . SER B 1 72 ? 0.179 15.93 16.078 1 95.56 72 SER B O 1
ATOM 1640 N N . PRO B 1 73 ? -0.047 15.367 18.234 1 95.81 73 PRO B N 1
ATOM 1641 C CA . PRO B 1 73 ? -1.146 14.438 17.953 1 95.81 73 PRO B CA 1
ATOM 1642 C C . PRO B 1 73 ? -2.35 15.125 17.312 1 95.81 73 PRO B C 1
ATOM 1644 O O . PRO B 1 73 ? -3.004 14.539 16.438 1 95.81 73 PRO B O 1
ATOM 1647 N N . ALA B 1 74 ? -2.578 16.328 17.766 1 96.62 74 ALA B N 1
ATOM 1648 C CA . ALA B 1 74 ? -3.703 17.078 17.203 1 96.62 74 ALA B CA 1
ATOM 1649 C C . ALA B 1 74 ? -3.506 17.344 15.719 1 96.62 74 ALA B C 1
ATOM 1651 O O . ALA B 1 74 ? -4.457 17.281 14.938 1 96.62 74 ALA B O 1
ATOM 1652 N N . VAL B 1 75 ? -2.285 17.641 15.289 1 98.5 75 VAL B N 1
ATOM 1653 C CA . VAL B 1 75 ? -1.959 17.859 13.883 1 98.5 75 VAL B CA 1
ATOM 1654 C C . VAL B 1 75 ? -2.135 16.578 13.094 1 98.5 75 VAL B C 1
ATOM 1656 O O . VAL B 1 75 ? -2.736 16.562 12.016 1 98.5 75 VAL B O 1
ATOM 1659 N N . LEU B 1 76 ? -1.67 15.477 13.633 1 98.81 76 LEU B N 1
ATOM 1660 C CA . LEU B 1 76 ? -1.801 14.18 12.984 1 98.81 76 LEU B CA 1
ATOM 1661 C C . LEU B 1 76 ? -3.27 13.805 12.812 1 98.81 76 LEU B C 1
ATOM 1663 O O . LEU B 1 76 ? -3.676 13.359 11.734 1 98.81 76 LEU B O 1
ATOM 1667 N N . GLU B 1 77 ? -4.031 14.039 13.883 1 98.56 77 GLU B N 1
ATOM 1668 C CA . GLU B 1 77 ? -5.461 13.75 13.82 1 98.56 77 GLU B CA 1
ATOM 1669 C C . GLU B 1 77 ? -6.148 14.578 12.742 1 98.56 77 GLU B C 1
ATOM 1671 O O . GLU B 1 77 ? -6.969 14.055 11.984 1 98.56 77 GLU B O 1
ATOM 1676 N N . GLY B 1 78 ? -5.793 15.789 12.695 1 98.75 78 GLY B N 1
ATOM 1677 C CA . GLY B 1 78 ? -6.375 16.672 11.695 1 98.75 78 GLY B CA 1
ATOM 1678 C C . GLY B 1 78 ? -6.004 16.281 10.273 1 98.75 78 GLY B C 1
ATOM 1679 O O . GLY B 1 78 ? -6.832 16.359 9.367 1 98.75 78 GLY B O 1
ATOM 1680 N N . LEU B 1 79 ? -4.742 15.922 10.039 1 98.94 79 LEU B N 1
ATOM 1681 C CA . LEU B 1 79 ? -4.305 15.469 8.719 1 98.94 79 LEU B CA 1
ATOM 1682 C C . LEU B 1 79 ? -5.055 14.203 8.305 1 98.94 79 LEU B C 1
ATOM 1684 O O . LEU B 1 79 ? -5.5 14.094 7.16 1 98.94 79 LEU B O 1
ATOM 1688 N N . LEU B 1 80 ? -5.199 13.273 9.242 1 98.88 80 LEU B N 1
ATOM 1689 C CA . LEU B 1 80 ? -5.945 12.047 8.961 1 98.88 80 LEU B CA 1
ATOM 1690 C C . LEU B 1 80 ? -7.391 12.367 8.586 1 98.88 80 LEU B C 1
ATOM 1692 O O . LEU B 1 80 ? -7.93 11.805 7.629 1 98.88 80 LEU B O 1
ATOM 1696 N N . ALA B 1 81 ? -8.008 13.297 9.328 1 98.81 81 ALA B N 1
ATOM 1697 C CA . ALA B 1 81 ? -9.383 13.711 9.039 1 98.81 81 ALA B CA 1
ATOM 1698 C C . ALA B 1 81 ? -9.492 14.312 7.641 1 98.81 81 ALA B C 1
ATOM 1700 O O . ALA B 1 81 ? -10.453 14.047 6.918 1 98.81 81 ALA B O 1
ATOM 1701 N N . ALA B 1 82 ? -8.508 15.102 7.277 1 98.88 82 ALA B N 1
ATOM 1702 C CA . ALA B 1 82 ? -8.516 15.727 5.957 1 98.88 82 ALA B CA 1
ATOM 1703 C C . ALA B 1 82 ? -8.422 14.68 4.852 1 98.88 82 ALA B C 1
ATOM 1705 O O . ALA B 1 82 ? -9.141 14.75 3.854 1 98.88 82 ALA B O 1
ATOM 1706 N N . VAL B 1 83 ? -7.566 13.703 4.992 1 98.88 83 VAL B N 1
ATOM 1707 C CA . VAL B 1 83 ? -7.398 12.648 3.992 1 98.88 83 VAL B CA 1
ATOM 1708 C C . VAL B 1 83 ? -8.672 11.812 3.914 1 98.88 83 VAL B C 1
ATOM 1710 O O . VAL B 1 83 ? -9.141 11.484 2.822 1 98.88 83 VAL B O 1
ATOM 1713 N N . VAL B 1 84 ? -9.266 11.516 5.082 1 98.69 84 VAL B N 1
ATOM 1714 C CA . VAL B 1 84 ? -10.492 10.727 5.121 1 98.69 84 VAL B CA 1
ATOM 1715 C C . VAL B 1 84 ? -11.609 11.469 4.395 1 98.69 84 VAL B C 1
ATOM 1717 O O . VAL B 1 84 ? -12.344 10.875 3.602 1 98.69 84 VAL B O 1
ATOM 1720 N N . LYS B 1 85 ? -11.711 12.711 4.684 1 98.5 85 LYS B N 1
ATOM 1721 C CA . LYS B 1 85 ? -12.727 13.516 4.012 1 98.5 85 LYS B CA 1
ATOM 1722 C C . LYS B 1 85 ? -12.508 13.531 2.502 1 98.5 85 LYS B C 1
ATOM 1724 O O . LYS B 1 85 ? -13.461 13.438 1.727 1 98.5 85 LYS B O 1
ATOM 1729 N N . SER B 1 86 ? -11.289 13.695 2.08 1 98.56 86 SER B N 1
ATOM 1730 C CA . SER B 1 86 ? -10.992 13.719 0.651 1 98.56 86 SER B CA 1
ATOM 1731 C C . SER B 1 86 ? -11.359 12.398 -0.015 1 98.56 86 SER B C 1
ATOM 1733 O O . SER B 1 86 ? -11.852 12.383 -1.147 1 98.56 86 SER B O 1
ATOM 1735 N N . ALA B 1 87 ? -11.055 11.312 0.653 1 98.31 87 ALA B N 1
ATOM 1736 C CA . ALA B 1 87 ? -11.43 10 0.14 1 98.31 87 ALA B CA 1
ATOM 1737 C C . ALA B 1 87 ? -12.945 9.898 -0.026 1 98.31 87 ALA B C 1
ATOM 1739 O O . ALA B 1 87 ? -13.43 9.531 -1.098 1 98.31 87 ALA B O 1
ATOM 1740 N N . TYR B 1 88 ? -13.648 10.289 1.058 1 97.38 88 TYR B N 1
ATOM 1741 C CA . TYR B 1 88 ? -15.109 10.242 1.036 1 97.38 88 TYR B CA 1
ATOM 1742 C C . TYR B 1 88 ? -15.664 11.062 -0.12 1 97.38 88 TYR B C 1
ATOM 1744 O O . TYR B 1 88 ? -16.516 10.594 -0.877 1 97.38 88 TYR B O 1
ATOM 1752 N N . ASP B 1 89 ? -15.148 12.234 -0.252 1 97.62 89 ASP B N 1
ATOM 1753 C CA . ASP B 1 89 ? -15.609 13.148 -1.291 1 97.62 89 ASP B CA 1
ATOM 1754 C C . ASP B 1 89 ? -15.344 12.578 -2.684 1 97.62 89 ASP B C 1
ATOM 1756 O O . ASP B 1 89 ? -16.062 12.875 -3.633 1 97.62 89 ASP B O 1
ATOM 1760 N N . ALA B 1 90 ? -14.352 11.742 -2.861 1 97.25 90 ALA B N 1
ATOM 1761 C CA . ALA B 1 90 ? -13.977 11.156 -4.145 1 97.25 90 ALA B CA 1
ATOM 1762 C C . ALA B 1 90 ? -14.68 9.828 -4.367 1 97.25 90 ALA B C 1
ATOM 1764 O O . ALA B 1 90 ? -14.43 9.141 -5.359 1 97.25 90 ALA B O 1
ATOM 1765 N N . GLY B 1 91 ? -15.5 9.391 -3.459 1 95.94 91 GLY B N 1
ATOM 1766 C CA . GLY B 1 91 ? -16.203 8.125 -3.582 1 95.94 91 GLY B CA 1
ATOM 1767 C C . GLY B 1 91 ? -15.312 6.926 -3.27 1 95.94 91 GLY B C 1
ATOM 1768 O O . GLY B 1 91 ? -15.586 5.812 -3.725 1 95.94 91 GLY B O 1
ATOM 1769 N N . VAL B 1 92 ? -14.211 7.18 -2.637 1 97 92 VAL B N 1
ATOM 1770 C CA . VAL B 1 92 ? -13.32 6.125 -2.158 1 97 92 VAL B CA 1
ATOM 1771 C C . VAL B 1 92 ? -13.562 5.883 -0.669 1 97 92 VAL B C 1
ATOM 1773 O O . VAL B 1 92 ? -13.258 6.738 0.163 1 97 92 VAL B O 1
ATOM 1776 N N . TYR B 1 93 ? -13.875 4.719 -0.219 1 96.5 93 TYR B N 1
ATOM 1777 C CA . TYR B 1 93 ? -14.406 4.512 1.125 1 96.5 93 TYR B CA 1
ATOM 1778 C C . TYR B 1 93 ? -13.414 3.742 1.988 1 96.5 93 TYR B C 1
ATOM 1780 O O . TYR B 1 93 ? -13.789 3.166 3.012 1 96.5 93 TYR B O 1
ATOM 1788 N N . GLU B 1 94 ? -12.266 3.676 1.453 1 97.94 94 GLU B N 1
ATOM 1789 C CA . GLU B 1 94 ? -11.211 3.035 2.225 1 97.94 94 GLU B CA 1
ATOM 1790 C C . GLU B 1 94 ? -9.969 3.918 2.297 1 97.94 94 GLU B C 1
ATOM 1792 O O . GLU B 1 94 ? -9.516 4.453 1.279 1 97.94 94 GLU B O 1
ATOM 1797 N N . VAL B 1 95 ? -9.438 4.055 3.48 1 98.69 95 VAL B N 1
ATOM 1798 C CA . VAL B 1 95 ? -8.172 4.742 3.719 1 98.69 95 VAL B CA 1
ATOM 1799 C C . VAL B 1 95 ? -7.234 3.838 4.516 1 98.69 95 VAL B C 1
ATOM 1801 O O . VAL B 1 95 ? -7.66 3.162 5.453 1 98.69 95 VAL B O 1
ATOM 1804 N N . ALA B 1 96 ? -5.984 3.834 4.113 1 98.56 96 ALA B N 1
ATOM 1805 C CA . ALA B 1 96 ? -5.012 2.969 4.777 1 98.56 96 ALA B CA 1
ATOM 1806 C C . ALA B 1 96 ? -3.672 3.676 4.953 1 98.56 96 ALA B C 1
ATOM 1808 O O . ALA B 1 96 ? -3.367 4.625 4.227 1 98.56 96 ALA B O 1
ATOM 1809 N N . LEU B 1 97 ? -2.889 3.312 5.891 1 98.25 97 LEU B N 1
ATOM 1810 C CA . LEU B 1 97 ? -1.491 3.693 6.051 1 98.25 97 LEU B CA 1
ATOM 1811 C C . LEU B 1 97 ? -0.742 2.666 6.895 1 98.25 97 LEU B C 1
ATOM 1813 O O . LEU B 1 97 ? -1.359 1.793 7.512 1 98.25 97 LEU B O 1
ATOM 1817 N N . HIS B 1 98 ? 0.557 2.803 6.875 1 98.19 98 HIS B N 1
ATOM 1818 C CA . HIS B 1 98 ? 1.396 1.944 7.703 1 98.19 98 HIS B CA 1
ATOM 1819 C C . HIS B 1 98 ? 1.789 2.643 9 1 98.19 98 HIS B C 1
ATOM 1821 O O . HIS B 1 98 ? 2.26 3.781 8.977 1 98.19 98 HIS B O 1
ATOM 1827 N N . LEU B 1 99 ? 1.657 1.879 10.047 1 98.25 99 LEU B N 1
ATOM 1828 C CA . LEU B 1 99 ? 2.031 2.375 11.367 1 98.25 99 LEU B CA 1
ATOM 1829 C C . LEU B 1 99 ? 3.303 1.696 11.867 1 98.25 99 LEU B C 1
ATOM 1831 O O . LEU B 1 99 ? 3.363 0.467 11.945 1 98.25 99 LEU B O 1
ATOM 1835 N N . ASP B 1 100 ? 4.316 2.459 12.117 1 97.31 100 ASP B N 1
ATOM 1836 C CA . ASP B 1 100 ? 5.43 2.012 12.945 1 97.31 100 ASP B CA 1
ATOM 1837 C C . ASP B 1 100 ? 5.027 1.934 14.414 1 97.31 100 ASP B C 1
ATOM 1839 O O . ASP B 1 100 ? 4.629 2.938 15.008 1 97.31 100 ASP B O 1
ATOM 1843 N N . PRO B 1 101 ? 5.109 0.82 14.977 1 96.12 101 PRO B N 1
ATOM 1844 C CA . PRO B 1 101 ? 4.652 0.656 16.359 1 96.12 101 PRO B CA 1
ATOM 1845 C C . PRO B 1 101 ? 5.344 1.612 17.328 1 96.12 101 PRO B C 1
ATOM 1847 O O . PRO B 1 101 ? 4.84 1.859 18.422 1 96.12 101 PRO B O 1
ATOM 1850 N N . GLU B 1 102 ? 6.441 2.154 17 1 96.81 102 GLU B N 1
ATOM 1851 C CA . GLU B 1 102 ? 7.168 3.078 17.875 1 96.81 102 GLU B CA 1
ATOM 1852 C C . GLU B 1 102 ? 6.543 4.469 17.844 1 96.81 102 GLU B C 1
ATOM 1854 O O . GLU B 1 102 ? 6.828 5.301 18.703 1 96.81 102 GLU B O 1
ATOM 1859 N N . ARG B 1 103 ? 5.73 4.727 16.844 1 97 103 ARG B N 1
ATOM 1860 C CA . ARG B 1 103 ? 5.082 6.031 16.734 1 97 103 ARG B CA 1
ATOM 1861 C C . ARG B 1 103 ? 3.779 6.066 17.531 1 97 103 ARG B C 1
ATOM 1863 O O . ARG B 1 103 ? 2.693 6.078 16.953 1 97 103 ARG B O 1
ATOM 1870 N N . LYS B 1 104 ? 3.934 6.32 18.828 1 97.5 104 LYS B N 1
ATOM 1871 C CA . LYS B 1 104 ? 2.791 6.281 19.75 1 97.5 104 LYS B CA 1
ATOM 1872 C C . LYS B 1 104 ? 1.837 7.441 19.469 1 97.5 104 LYS B C 1
ATOM 1874 O O . LYS B 1 104 ? 0.622 7.301 19.625 1 97.5 104 LYS B O 1
ATOM 1879 N N . ASP B 1 105 ? 2.381 8.5 19.125 1 97.94 105 ASP B N 1
ATOM 1880 C CA . ASP B 1 105 ? 1.561 9.664 18.797 1 97.94 105 ASP B CA 1
ATOM 1881 C C . ASP B 1 105 ? 0.666 9.391 17.594 1 97.94 105 ASP B C 1
ATOM 1883 O O . ASP B 1 105 ? -0.521 9.719 17.609 1 97.94 105 ASP B O 1
ATOM 1887 N N . LEU B 1 106 ? 1.201 8.781 16.609 1 98.25 106 LEU B N 1
ATOM 1888 C CA . LEU B 1 106 ? 0.424 8.422 15.422 1 98.25 106 LEU B CA 1
ATOM 1889 C C . LEU B 1 106 ? -0.61 7.352 15.758 1 98.25 106 LEU B C 1
ATOM 1891 O O . LEU B 1 106 ? -1.739 7.398 15.266 1 98.25 106 LEU B O 1
ATOM 1895 N N . GLU B 1 107 ? -0.26 6.418 16.562 1 98.25 107 GLU B N 1
ATOM 1896 C CA . GLU B 1 107 ? -1.203 5.391 16.984 1 98.25 107 GLU B CA 1
ATOM 1897 C C . GLU B 1 107 ? -2.43 6.012 17.656 1 98.25 107 GLU B C 1
ATOM 1899 O O . GLU B 1 107 ? -3.562 5.629 17.359 1 98.25 107 GLU B O 1
ATOM 1904 N N . GLU B 1 108 ? -2.148 6.926 18.516 1 97.69 108 GLU B N 1
ATOM 1905 C CA . GLU B 1 108 ? -3.23 7.625 19.203 1 97.69 108 GLU B CA 1
ATOM 1906 C C . GLU B 1 108 ? -4.133 8.352 18.219 1 97.69 108 GLU B C 1
ATOM 1908 O O . GLU B 1 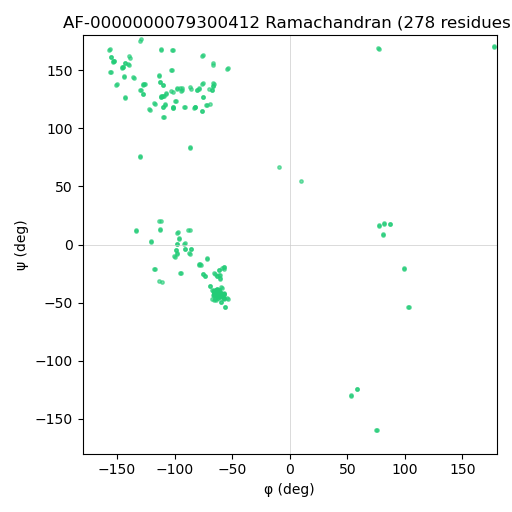108 ? -5.359 8.273 18.312 1 97.69 108 GLU B O 1
ATOM 1913 N N . ALA B 1 109 ? -3.574 9.039 17.25 1 98.44 109 ALA B N 1
ATOM 1914 C CA . ALA B 1 109 ? -4.332 9.773 16.234 1 98.44 109 ALA B CA 1
ATOM 1915 C C . ALA B 1 109 ? -5.172 8.82 15.391 1 98.44 109 ALA B C 1
ATOM 1917 O O . ALA B 1 109 ? -6.32 9.125 15.062 1 98.44 109 ALA B O 1
ATOM 1918 N N . LEU B 1 110 ? -4.586 7.699 15.055 1 98.38 110 LEU B N 1
ATOM 1919 C CA . LEU B 1 110 ? -5.285 6.707 14.25 1 98.38 110 LEU B CA 1
ATOM 1920 C C . LEU B 1 110 ? -6.52 6.184 14.977 1 98.38 110 LEU B C 1
ATOM 1922 O O . LEU B 1 110 ? -7.609 6.125 14.406 1 98.38 110 LEU B O 1
ATOM 1926 N N . ARG B 1 111 ? -6.359 5.898 16.203 1 96.81 111 ARG B N 1
ATOM 1927 C CA . ARG B 1 111 ? -7.473 5.391 17 1 96.81 111 ARG B CA 1
ATOM 1928 C C . ARG B 1 111 ? -8.562 6.445 17.156 1 96.81 111 ARG B C 1
ATOM 1930 O O . ARG B 1 111 ? -9.75 6.141 17.031 1 96.81 111 ARG B O 1
ATOM 1937 N N . ALA B 1 112 ? -8.141 7.645 17.391 1 96.94 112 ALA B N 1
ATOM 1938 C CA . ALA B 1 112 ? -9.086 8.75 17.531 1 96.94 112 ALA B CA 1
ATOM 1939 C C . ALA B 1 112 ? -9.898 8.93 16.25 1 96.94 112 ALA B C 1
ATOM 1941 O O . ALA B 1 112 ? -11.062 9.336 16.297 1 96.94 112 ALA B O 1
ATOM 1942 N N . GLN B 1 113 ? -9.297 8.578 15.117 1 96.94 113 GLN B N 1
ATOM 1943 C CA . GLN B 1 113 ? -9.953 8.773 13.828 1 96.94 113 GLN B CA 1
ATOM 1944 C C . GLN B 1 113 ? -10.648 7.496 13.367 1 96.94 113 GLN B C 1
ATOM 1946 O O . GLN B 1 113 ? -11.148 7.422 12.242 1 96.94 113 GLN B O 1
ATOM 1951 N N . GLY B 1 114 ? -10.672 6.453 14.195 1 95.88 114 GLY B N 1
ATOM 1952 C CA . GLY B 1 114 ? -11.477 5.273 13.93 1 95.88 114 GLY B CA 1
ATOM 1953 C C . GLY B 1 114 ? -10.766 4.246 13.07 1 95.88 114 GLY B C 1
ATOM 1954 O O . GLY B 1 114 ? -11.406 3.383 12.469 1 95.88 114 GLY B O 1
ATOM 1955 N N . PHE B 1 115 ? -9.453 4.324 12.945 1 97.81 115 PHE B N 1
ATOM 1956 C CA . PHE B 1 115 ? -8.719 3.311 12.203 1 97.81 115 PHE B CA 1
ATOM 1957 C C . PHE B 1 115 ? -8.586 2.027 13.008 1 97.81 115 PHE B C 1
ATOM 1959 O O . PHE B 1 115 ? -8.367 2.072 14.219 1 97.81 115 PHE B O 1
ATOM 1966 N N . ALA B 1 116 ? -8.758 0.941 12.32 1 97.44 116 ALA B N 1
ATOM 1967 C CA . ALA B 1 116 ? -8.375 -0.359 12.867 1 97.44 116 ALA B CA 1
ATOM 1968 C C . ALA B 1 116 ? -6.902 -0.653 12.578 1 97.44 116 ALA B C 1
ATOM 1970 O O . ALA B 1 116 ? -6.438 -0.491 11.453 1 97.44 116 ALA B O 1
ATOM 1971 N N . ILE B 1 117 ? -6.199 -1.155 13.609 1 97.19 117 ILE B N 1
ATOM 1972 C CA . ILE B 1 117 ? -4.77 -1.413 13.469 1 97.19 117 ILE B CA 1
ATOM 1973 C C . ILE B 1 117 ? -4.52 -2.92 13.453 1 97.19 117 ILE B C 1
ATOM 1975 O O . ILE B 1 117 ? -4.891 -3.629 14.391 1 97.19 117 ILE B O 1
ATOM 1979 N N . GLY B 1 118 ? -3.777 -3.33 12.391 1 94.12 118 GLY B N 1
ATOM 1980 C CA . GLY B 1 118 ? -3.473 -4.75 12.297 1 94.12 118 GLY B CA 1
ATOM 1981 C C . GLY B 1 118 ? -4.641 -5.578 11.797 1 94.12 118 GLY B C 1
ATOM 1982 O O . GLY B 1 118 ? -5.695 -5.035 11.461 1 94.12 118 GLY B O 1
ATOM 1983 N N . PRO B 1 119 ? -4.387 -6.848 11.453 1 95.31 119 PRO B N 1
ATOM 1984 C CA . PRO B 1 119 ? -3.186 -7.586 11.852 1 95.31 119 PRO B CA 1
ATOM 1985 C C . PRO B 1 119 ? -2.119 -7.613 10.758 1 95.31 119 PRO B C 1
ATOM 1987 O O . PRO B 1 119 ? -0.998 -8.07 10.992 1 95.31 119 PRO B O 1
ATOM 1990 N N . LEU B 1 120 ? -2.438 -7.078 9.594 1 97.5 120 LEU B N 1
ATOM 1991 C CA . LEU B 1 120 ? -1.532 -7.215 8.453 1 97.5 120 LEU B CA 1
ATOM 1992 C C . LEU B 1 120 ? -0.244 -6.434 8.688 1 97.5 120 LEU B C 1
ATOM 1994 O O . LEU B 1 120 ? -0.283 -5.281 9.133 1 97.5 120 LEU B O 1
ATOM 1998 N N . VAL B 1 121 ? 0.901 -7.16 8.398 1 98.06 121 VAL B N 1
ATOM 1999 C CA . VAL B 1 121 ? 2.227 -6.574 8.562 1 98.06 121 VAL B CA 1
ATOM 2000 C C . VAL B 1 121 ? 2.896 -6.406 7.203 1 98.06 121 VAL B C 1
ATOM 2002 O O . VAL B 1 121 ? 2.812 -7.293 6.352 1 98.06 121 VAL B O 1
ATOM 2005 N N . LEU B 1 122 ? 3.561 -5.309 7.027 1 98.25 122 LEU B N 1
ATOM 2006 C CA . LEU B 1 122 ? 4.207 -5.023 5.75 1 98.25 122 LEU B CA 1
ATOM 2007 C C . LEU B 1 122 ? 5.477 -5.859 5.59 1 98.25 122 LEU B C 1
ATOM 2009 O O . LEU B 1 122 ? 6.309 -5.914 6.496 1 98.25 122 LEU B O 1
ATOM 2013 N N . ALA B 1 123 ? 5.582 -6.547 4.535 1 98.44 123 ALA B N 1
ATOM 2014 C CA . ALA B 1 123 ? 6.801 -7.219 4.094 1 98.44 123 ALA B CA 1
ATOM 2015 C C . ALA B 1 123 ? 7.375 -6.551 2.85 1 98.44 123 ALA B C 1
ATOM 2017 O O . ALA B 1 123 ? 6.633 -6.184 1.936 1 98.44 123 ALA B O 1
ATOM 2018 N N . VAL B 1 124 ? 8.742 -6.387 2.84 1 98.38 124 VAL B N 1
ATOM 2019 C CA . VAL B 1 124 ? 9.328 -5.637 1.737 1 98.38 124 VAL B CA 1
ATOM 2020 C C . VAL B 1 124 ? 10.578 -6.355 1.232 1 98.38 124 VAL B C 1
ATOM 2022 O O . VAL B 1 124 ? 11.289 -7.004 2.006 1 98.38 124 VAL B O 1
ATOM 2025 N N . ARG B 1 125 ? 10.758 -6.277 -0.034 1 98 125 ARG B N 1
ATOM 2026 C CA . ARG B 1 125 ? 11.977 -6.684 -0.727 1 98 125 ARG B CA 1
ATOM 2027 C C . ARG B 1 125 ? 12.578 -5.523 -1.516 1 98 125 ARG B C 1
ATOM 2029 O O . ARG B 1 125 ? 11.906 -4.945 -2.379 1 98 125 ARG B O 1
ATOM 2036 N N . VAL B 1 126 ? 13.789 -5.141 -1.104 1 97.31 126 VAL B N 1
ATOM 2037 C CA . VAL B 1 126 ? 14.516 -4.105 -1.826 1 97.31 126 VAL B CA 1
ATOM 2038 C C . VAL B 1 126 ? 15.609 -4.742 -2.686 1 97.31 126 VAL B C 1
ATOM 2040 O O . VAL B 1 126 ? 16.344 -5.613 -2.217 1 97.31 126 VAL B O 1
ATOM 2043 N N . LEU B 1 127 ? 15.633 -4.324 -3.895 1 95.88 127 LEU B N 1
ATOM 2044 C CA . LEU B 1 127 ? 16.547 -4.914 -4.867 1 95.88 127 LEU B CA 1
ATOM 2045 C C . LEU B 1 127 ? 17.75 -4.008 -5.09 1 95.88 127 LEU B C 1
ATOM 2047 O O . LEU B 1 127 ? 17.797 -2.881 -4.59 1 95.88 127 LEU B O 1
ATOM 2051 N N . GLY B 1 128 ? 18.781 -4.562 -5.762 1 91.62 128 GLY B N 1
ATOM 2052 C CA . GLY B 1 128 ? 19.969 -3.785 -6.062 1 91.62 128 GLY B CA 1
ATOM 2053 C C . GLY B 1 128 ? 20.859 -3.58 -4.855 1 91.62 128 GLY B C 1
ATOM 2054 O O . GLY B 1 128 ? 20.844 -4.383 -3.918 1 91.62 128 GLY B O 1
ATOM 2055 N N . SER B 1 129 ? 21.672 -2.59 -4.957 1 92.62 129 SER B N 1
ATOM 2056 C CA . SER B 1 129 ? 22.688 -2.344 -3.939 1 92.62 129 SER B CA 1
ATOM 2057 C C . SER B 1 129 ? 22.047 -1.999 -2.596 1 92.62 129 SER B C 1
ATOM 2059 O O . SER B 1 129 ? 22.531 -2.434 -1.548 1 92.62 129 SER B O 1
ATOM 2061 N N . ARG B 1 130 ? 20.984 -1.229 -2.672 1 90.44 130 ARG B N 1
ATOM 2062 C CA . ARG B 1 130 ? 20.266 -0.882 -1.445 1 90.44 130 ARG B CA 1
ATOM 2063 C C . ARG B 1 130 ? 19.797 -2.135 -0.718 1 90.44 130 ARG B C 1
ATOM 2065 O O . ARG B 1 130 ? 19.938 -2.244 0.501 1 90.44 130 ARG B O 1
ATOM 2072 N N . GLY B 1 131 ? 19.281 -3.068 -1.483 1 90.19 131 GLY B N 1
ATOM 2073 C CA . GLY B 1 131 ? 18.828 -4.336 -0.923 1 90.19 131 GLY B CA 1
ATOM 2074 C C . GLY B 1 131 ? 19.969 -5.168 -0.364 1 90.19 131 GLY B C 1
ATOM 2075 O O . GLY B 1 131 ? 19.828 -5.793 0.689 1 90.19 131 GLY B O 1
ATOM 2076 N N . ALA B 1 132 ? 21.078 -5.156 -1.065 1 91.25 132 ALA B N 1
ATOM 2077 C CA . ALA B 1 132 ? 22.25 -5.914 -0.629 1 91.25 132 ALA B CA 1
ATOM 2078 C C . ALA B 1 132 ? 22.75 -5.43 0.731 1 91.25 132 ALA B C 1
ATOM 2080 O O . ALA B 1 132 ? 23.266 -6.215 1.525 1 91.25 132 ALA B O 1
ATOM 2081 N N . ARG B 1 133 ? 22.453 -4.156 1 1 92.5 133 ARG B N 1
ATOM 2082 C CA . ARG B 1 133 ? 22.875 -3.582 2.273 1 92.5 133 ARG B CA 1
ATOM 2083 C C . ARG B 1 133 ? 21.797 -3.756 3.336 1 92.5 133 ARG B C 1
ATOM 2085 O O . ARG B 1 133 ? 21.938 -3.264 4.457 1 92.5 133 ARG B O 1
ATOM 2092 N N . GLY B 1 134 ? 20.688 -4.305 2.922 1 89.06 134 GLY B N 1
ATOM 2093 C CA . GLY B 1 134 ? 19.625 -4.578 3.875 1 89.06 134 GLY B CA 1
ATOM 2094 C C . GLY B 1 134 ? 18.766 -3.363 4.172 1 89.06 134 GLY B C 1
ATOM 2095 O O . GLY B 1 134 ? 18.031 -3.34 5.168 1 89.06 134 GLY B O 1
ATOM 2096 N N . GLU B 1 135 ? 18.844 -2.367 3.27 1 89.88 135 GLU B N 1
ATOM 2097 C CA . GLU B 1 135 ? 18.094 -1.135 3.492 1 89.88 135 GLU B CA 1
ATOM 2098 C C . GLU B 1 135 ? 16.656 -1.277 3.027 1 89.88 135 GLU B C 1
ATOM 2100 O O . GLU B 1 135 ? 16.391 -1.531 1.849 1 89.88 135 GLU B O 1
ATOM 2105 N N . THR B 1 136 ? 15.727 -1.132 4.047 1 91.38 136 THR B N 1
ATOM 2106 C CA . THR B 1 136 ? 14.32 -1.271 3.701 1 91.38 136 THR B CA 1
ATOM 2107 C C . THR B 1 136 ? 13.547 0.004 4.035 1 91.38 136 THR B C 1
ATOM 2109 O O . THR B 1 136 ? 12.359 0.111 3.742 1 91.38 136 THR B O 1
ATOM 2112 N N . ARG B 1 137 ? 14.32 0.931 4.504 1 85.06 137 ARG B N 1
ATOM 2113 C CA . ARG B 1 137 ? 13.656 2.16 4.922 1 85.06 137 ARG B CA 1
ATOM 2114 C C . ARG B 1 137 ? 13.039 2.879 3.729 1 85.06 137 ARG B C 1
ATOM 2116 O O . ARG B 1 137 ? 13.633 2.941 2.654 1 85.06 137 ARG B O 1
ATOM 2123 N N . GLY B 1 138 ? 11.828 3.381 3.936 1 88.31 138 GLY B N 1
ATOM 2124 C CA . GLY B 1 138 ? 11.211 4.211 2.918 1 88.31 138 GLY B CA 1
ATOM 2125 C C . GLY B 1 138 ? 10.211 3.457 2.059 1 88.31 138 GLY B C 1
ATOM 2126 O O . GLY B 1 138 ? 9.469 4.062 1.286 1 88.31 138 GLY B O 1
ATOM 2127 N N . VAL B 1 139 ? 10.336 2.057 2.047 1 91.94 139 VAL B N 1
ATOM 2128 C CA . VAL B 1 139 ? 9.375 1.274 1.272 1 91.94 139 VAL B CA 1
ATOM 2129 C C . VAL B 1 139 ? 8 1.327 1.94 1 91.94 139 VAL B C 1
ATOM 2131 O O . VAL B 1 139 ? 7.859 0.958 3.107 1 91.94 139 VAL B O 1
ATOM 2134 N N . LEU B 1 140 ? 7.172 1.482 1.529 1 73.12 140 LEU B N 1
ATOM 2135 C CA . LEU B 1 140 ? 5.816 2.006 1.636 1 73.12 140 LEU B CA 1
ATOM 2136 C C . LEU B 1 140 ? 5.484 2.369 3.08 1 73.12 140 LEU B C 1
ATOM 2138 O O . LEU B 1 140 ? 4.75 1.644 3.754 1 73.12 140 LEU B O 1
ATOM 2142 N N . GLU B 1 141 ? 6.191 3.369 3.5 1 67.5 141 GLU B N 1
ATOM 2143 C CA . GLU B 1 141 ? 6.762 4.242 4.523 1 67.5 141 GLU B CA 1
ATOM 2144 C C . GLU B 1 141 ? 6.344 3.797 5.922 1 67.5 141 GLU B C 1
ATOM 2146 O O . GLU B 1 141 ? 5.273 3.213 6.102 1 67.5 141 GLU B O 1
#